Protein AF-A0A920MVF2-F1 (afdb_monomer)

Sequence (198 aa):
MAIMPHPERTSKGDVIFSSMKEYIELDNPIHEHALHYKETLIKPDYYNNNNNVEWVVEMIINDNEAASVQNALVQMGYDVVISRHTHWEINIKEPKSKILSEIDKSGELFNSNKEYITNIQKAHNTASYLIRQIDDVFGRSKLESLKDTFEIKEISDLKYGVIWNIKVNSGNFDSTLDSILETNILFNPLSYECYRIR

Mean predicted aligned error: 8.56 Å

pLDDT: mean 89.96, std 9.39, range [44.44, 98.0]

Secondary structure (DSSP, 8-state):
------GGGSHHHHHHHHHHHHHHHTT---------------PPEEP--TT-EEEEEEESS--HHHHHHHHHHHHTT--EEEEEEEEEEEEEPSPHHHHHHHHHHHTSS--TTTEEEE-----TTEEEEEEEESS-HHHHHHHHHHHHTS--TTEEEEEEEEEEEEEE-SS-HHHHHHHHHHTT-S--TTTEEEEEE-

Radius of gyration: 24.05 Å; Cα contacts (8 Å, |Δi|>4): 268; chains: 1; bounding box: 51×65×59 Å

Solvent-accessible surface area (backbone atoms only — not comparable to full-atom values): 11807 Å² total; per-residue (Å²): 135,86,80,75,91,54,50,77,81,33,85,79,38,33,55,58,56,52,51,52,50,49,41,58,76,58,68,60,73,82,78,91,75,86,83,91,76,83,86,75,86,79,77,60,46,75,61,74,69,87,86,49,47,73,46,37,34,36,66,76,72,84,61,64,65,36,52,50,54,36,51,54,42,42,73,73,70,47,54,59,48,57,47,62,29,45,34,37,43,43,36,65,56,83,68,58,70,64,54,53,54,52,51,61,72,64,41,78,89,53,49,77,92,52,29,44,82,54,74,90,79,90,51,86,62,48,50,38,36,41,38,28,50,74,82,37,63,65,21,47,54,51,45,50,43,40,32,72,72,69,62,49,68,55,55,78,49,48,45,45,35,40,32,42,36,42,31,53,75,62,82,59,64,68,64,53,51,54,55,51,59,74,65,44,77,90,48,56,79,90,55,35,46,53,22,37,57,133

Structure (mmCIF, N/CA/C/O backbone):
data_AF-A0A920MVF2-F1
#
_entry.id   AF-A0A920MVF2-F1
#
loop_
_atom_site.group_PDB
_atom_site.id
_atom_site.type_symbol
_atom_site.label_atom_id
_atom_site.label_alt_id
_atom_site.label_comp_id
_atom_site.label_asym_id
_atom_site.label_entity_id
_atom_site.label_seq_id
_atom_site.pdbx_PDB_ins_code
_atom_site.Cartn_x
_atom_site.Cartn_y
_atom_site.Cartn_z
_atom_site.occupancy
_atom_site.B_iso_or_equiv
_atom_site.auth_seq_id
_atom_site.auth_comp_id
_atom_site.auth_asym_id
_atom_site.auth_atom_id
_atom_site.pdbx_PDB_model_num
ATOM 1 N N . MET A 1 1 ? -32.413 42.156 -7.906 1.00 44.44 1 MET A N 1
ATOM 2 C CA . MET A 1 1 ? -31.632 41.941 -9.143 1.00 44.44 1 MET A CA 1
ATOM 3 C C . MET A 1 1 ? -30.349 41.237 -8.756 1.00 44.44 1 MET A C 1
ATOM 5 O O . MET A 1 1 ? -29.596 41.802 -7.976 1.00 44.44 1 MET A O 1
ATOM 9 N N . ALA A 1 2 ? -30.133 40.011 -9.224 1.00 44.69 2 ALA A N 1
ATOM 10 C CA . ALA A 1 2 ? -28.847 39.346 -9.064 1.00 44.69 2 ALA A CA 1
ATOM 11 C C . ALA A 1 2 ? -27.956 39.783 -10.233 1.00 44.69 2 ALA A C 1
ATOM 13 O O . ALA A 1 2 ? -28.254 39.470 -11.383 1.00 44.69 2 ALA A O 1
ATOM 14 N N . ILE A 1 3 ? -26.916 40.566 -9.948 1.00 53.69 3 ILE A N 1
ATOM 15 C CA . ILE A 1 3 ? -25.844 40.824 -10.910 1.00 53.69 3 ILE A CA 1
ATOM 16 C C . ILE A 1 3 ? -24.941 39.598 -10.841 1.00 53.69 3 ILE A C 1
ATOM 18 O O . ILE A 1 3 ? -24.317 39.351 -9.810 1.00 53.69 3 ILE A O 1
ATOM 22 N N . MET A 1 4 ? -24.923 38.797 -11.904 1.00 59.25 4 MET A N 1
ATOM 23 C CA . MET A 1 4 ? -23.930 37.737 -12.021 1.00 59.25 4 MET A CA 1
ATOM 24 C C . MET A 1 4 ? -22.547 38.374 -12.199 1.00 59.25 4 MET A C 1
ATOM 26 O O . MET A 1 4 ? -22.416 39.333 -12.967 1.00 59.25 4 MET A O 1
ATOM 30 N N . PRO A 1 5 ? -21.522 37.884 -11.484 1.00 68.50 5 PRO A N 1
ATOM 31 C CA . PRO A 1 5 ? -20.165 38.349 -11.688 1.00 68.50 5 PRO A CA 1
ATOM 32 C C . PRO A 1 5 ? -19.748 37.985 -13.111 1.00 68.50 5 PRO A C 1
ATOM 34 O O . PRO A 1 5 ? -19.755 36.820 -13.497 1.00 68.50 5 PRO A O 1
ATOM 37 N N . HIS A 1 6 ? -19.423 39.018 -13.876 1.00 70.88 6 HIS A N 1
ATOM 38 C CA . HIS A 1 6 ? -18.896 38.938 -15.228 1.00 70.88 6 HIS A CA 1
ATOM 39 C C . HIS A 1 6 ? -17.412 39.297 -15.150 1.00 70.88 6 HIS A C 1
ATOM 41 O O . HIS A 1 6 ? -17.088 40.490 -15.096 1.00 70.88 6 HIS A O 1
ATOM 47 N N . PRO A 1 7 ? -16.512 38.300 -15.032 1.00 70.19 7 PRO A N 1
ATOM 48 C CA . PRO A 1 7 ? -15.085 38.534 -14.833 1.00 70.19 7 PRO A CA 1
ATOM 49 C C . PRO A 1 7 ? -14.492 39.413 -15.935 1.00 70.19 7 PRO A C 1
ATOM 51 O O . PRO A 1 7 ? -13.666 40.274 -15.642 1.00 70.19 7 PRO A O 1
ATOM 54 N N . GLU A 1 8 ? -14.997 39.276 -17.163 1.00 68.31 8 GLU A N 1
ATOM 55 C CA . GLU A 1 8 ? -14.614 40.058 -18.339 1.00 68.31 8 GLU A CA 1
ATOM 56 C C . GLU A 1 8 ? -14.935 41.556 -18.213 1.00 68.31 8 GLU A C 1
ATOM 58 O O . GLU A 1 8 ? -14.387 42.378 -18.934 1.00 68.31 8 GLU A O 1
ATOM 63 N N . ARG A 1 9 ? -15.816 41.937 -17.279 1.00 74.69 9 ARG A N 1
ATOM 64 C CA . ARG A 1 9 ? -16.192 43.337 -17.010 1.00 74.69 9 ARG A CA 1
ATOM 65 C C . ARG A 1 9 ? -15.426 43.940 -15.837 1.00 74.69 9 ARG A C 1
ATOM 67 O O . ARG A 1 9 ? -15.719 45.058 -15.416 1.00 74.69 9 ARG A O 1
ATOM 74 N N . THR A 1 10 ? -14.474 43.197 -15.277 1.00 76.94 10 THR A N 1
ATOM 75 C CA . THR A 1 10 ? -13.614 43.656 -14.187 1.00 76.94 10 THR A CA 1
ATOM 76 C C . THR A 1 10 ? -12.176 43.714 -14.670 1.00 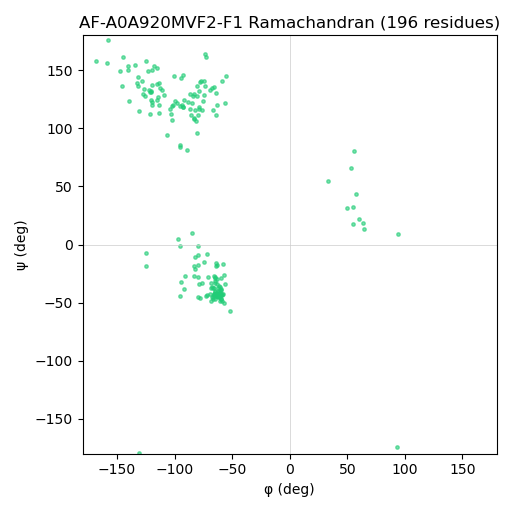76.94 10 THR A C 1
ATOM 78 O O . THR A 1 10 ? -11.699 42.784 -15.3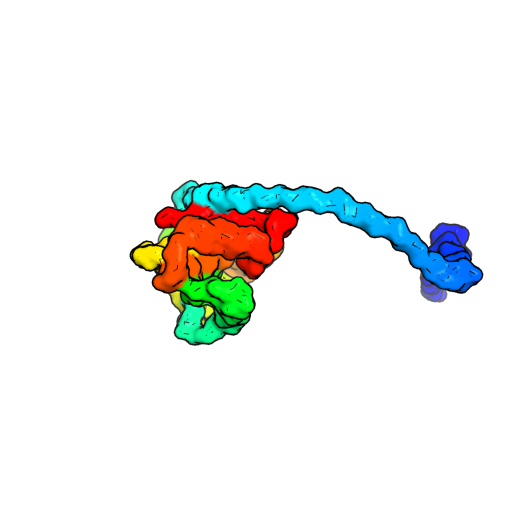11 1.00 76.94 10 THR A O 1
ATOM 81 N N . SER A 1 11 ? -11.443 44.762 -14.295 1.00 75.75 11 SER A N 1
ATOM 82 C CA . SER A 1 11 ? -10.032 44.914 -14.678 1.00 75.75 11 SER A CA 1
ATOM 83 C C . SER A 1 11 ? -9.147 43.741 -14.239 1.00 75.75 11 SER A C 1
ATOM 85 O O . SER A 1 11 ? -8.137 43.465 -14.872 1.00 75.75 11 SER A O 1
ATOM 87 N N . LYS A 1 12 ? -9.524 43.030 -13.166 1.00 77.50 12 LYS A N 1
ATOM 88 C CA . LYS A 1 12 ? -8.805 41.840 -12.690 1.00 77.50 12 LYS A CA 1
ATOM 89 C C . LYS A 1 12 ? -9.111 40.578 -13.503 1.00 77.50 12 LYS A C 1
ATOM 91 O O . LYS A 1 12 ? -8.226 39.744 -13.640 1.00 77.50 12 LYS A O 1
ATOM 96 N N . GLY A 1 13 ? -10.335 40.418 -14.011 1.00 74.38 13 GLY A N 1
ATOM 97 C CA . GLY A 1 13 ? -10.702 39.271 -14.848 1.00 74.38 13 GLY A CA 1
ATOM 98 C C . GLY A 1 13 ? -10.317 39.449 -16.319 1.00 74.38 13 GLY A C 1
ATOM 99 O O . GLY A 1 13 ? -10.012 38.464 -16.983 1.00 74.38 13 GLY A O 1
ATOM 100 N N . ASP A 1 14 ? -10.232 40.693 -16.797 1.00 79.62 14 ASP A N 1
ATOM 101 C CA . ASP A 1 14 ? -9.825 41.051 -18.165 1.00 79.62 14 ASP A CA 1
ATOM 102 C C . ASP A 1 14 ? -8.402 40.578 -18.532 1.00 79.62 14 ASP A C 1
ATOM 104 O O . ASP A 1 14 ? -8.123 40.233 -19.680 1.00 79.62 14 ASP A O 1
ATOM 108 N N . VAL A 1 15 ? -7.509 40.456 -17.541 1.00 84.44 15 VAL A N 1
ATOM 109 C CA . VAL A 1 15 ? -6.136 39.948 -17.734 1.00 84.44 15 VAL A CA 1
ATOM 110 C C . VAL A 1 15 ? -6.128 38.502 -18.248 1.00 84.44 15 VAL A C 1
ATOM 112 O O . VAL A 1 15 ? -5.298 38.159 -19.087 1.00 84.44 15 VAL A O 1
ATOM 115 N N . ILE A 1 16 ? -7.071 37.663 -17.801 1.00 84.00 16 ILE A N 1
ATOM 116 C CA . ILE A 1 16 ? -7.182 36.267 -18.255 1.00 84.00 16 ILE A CA 1
ATOM 117 C C . ILE A 1 16 ? -7.573 36.234 -19.737 1.00 84.00 16 ILE A C 1
ATOM 119 O O . ILE A 1 16 ? -6.938 35.542 -20.529 1.00 84.00 16 ILE A O 1
ATOM 123 N N . PHE A 1 17 ? -8.578 37.023 -20.130 1.00 85.81 17 PHE A N 1
ATOM 124 C CA . PHE A 1 17 ? -9.050 37.077 -21.517 1.00 85.81 17 PHE A CA 1
ATOM 125 C C . PHE A 1 17 ? -8.019 37.703 -22.456 1.00 85.81 17 PHE A C 1
ATOM 127 O O . PHE A 1 17 ? -7.849 37.227 -23.576 1.00 85.81 17 PHE A O 1
ATOM 134 N N . SER A 1 18 ? -7.294 38.719 -21.987 1.00 86.19 18 SER A N 1
ATOM 135 C CA . SER A 1 18 ? -6.198 39.339 -22.734 1.00 86.19 18 SER A CA 1
ATOM 136 C C . SER A 1 18 ? -5.051 38.354 -22.970 1.00 86.19 18 SER A C 1
ATOM 138 O O . SER A 1 18 ? -4.592 38.228 -24.100 1.00 86.19 18 SER A O 1
ATOM 140 N N . SER A 1 19 ? -4.658 37.589 -21.945 1.00 86.69 19 SER A N 1
ATOM 141 C CA . SER A 1 19 ? -3.637 36.540 -22.069 1.00 86.69 19 SER A CA 1
ATOM 142 C C . SER A 1 19 ? -4.066 35.416 -23.020 1.00 86.69 19 SER A C 1
ATOM 144 O O . SER A 1 19 ? -3.277 34.985 -23.857 1.00 86.69 19 SER A O 1
ATOM 146 N N . MET A 1 20 ? -5.326 34.968 -22.951 1.00 86.56 20 MET A N 1
ATOM 147 C CA . MET A 1 20 ? -5.859 33.961 -23.879 1.00 86.56 20 MET A CA 1
ATOM 148 C C . MET A 1 20 ? -5.897 34.472 -25.323 1.00 86.56 20 MET A C 1
ATOM 150 O O . MET A 1 20 ? -5.548 33.737 -26.243 1.00 86.56 20 MET A O 1
ATOM 154 N N . LYS A 1 21 ? -6.317 35.726 -25.527 1.00 89.31 21 LYS A N 1
ATOM 155 C CA . LYS A 1 21 ? -6.330 36.365 -26.844 1.00 89.31 21 LYS A CA 1
ATOM 156 C C . LYS A 1 21 ? -4.917 36.440 -27.423 1.00 89.31 21 LYS A C 1
ATOM 158 O O . LYS A 1 21 ? -4.724 36.028 -28.560 1.00 89.31 21 LYS A O 1
ATOM 163 N N . GLU A 1 22 ? -3.952 36.912 -26.638 1.00 91.25 22 GLU A N 1
ATOM 164 C CA . GLU A 1 22 ? -2.544 36.993 -27.034 1.00 91.25 22 GLU A CA 1
ATOM 165 C C . GLU A 1 22 ? -1.988 35.610 -27.408 1.00 91.25 22 GLU A C 1
ATOM 167 O O . GLU A 1 22 ? -1.358 35.466 -28.449 1.00 91.25 22 GLU A O 1
ATOM 172 N N . TYR A 1 23 ? -2.293 34.568 -26.628 1.00 88.88 23 TYR A N 1
ATOM 173 C CA . TYR A 1 23 ? -1.872 33.196 -26.927 1.00 88.88 23 TYR A CA 1
ATOM 174 C C . TYR A 1 23 ? -2.396 32.687 -28.283 1.00 88.88 23 TYR A C 1
ATOM 176 O O . TYR A 1 23 ? -1.660 32.039 -29.027 1.00 88.88 23 TYR A O 1
ATOM 184 N N . ILE A 1 24 ? -3.647 33.021 -28.628 1.00 89.69 24 ILE A N 1
ATOM 185 C CA . ILE A 1 24 ? -4.259 32.683 -29.924 1.00 89.69 24 ILE A CA 1
ATOM 186 C C . ILE A 1 24 ? -3.657 33.528 -31.058 1.00 89.69 24 ILE A C 1
ATOM 188 O O . ILE A 1 24 ? -3.371 32.995 -32.126 1.00 89.69 24 ILE A O 1
ATOM 192 N N . GLU A 1 25 ? -3.455 34.832 -30.845 1.00 93.50 25 GLU A N 1
ATOM 193 C CA . GLU A 1 25 ? -2.854 35.739 -31.838 1.00 93.50 25 GLU A CA 1
ATOM 194 C C . GLU A 1 25 ? -1.394 35.376 -32.154 1.00 93.50 25 GLU A C 1
ATOM 196 O O . GLU A 1 25 ? -0.938 35.588 -33.276 1.00 93.50 25 GLU A O 1
ATOM 201 N N . LEU A 1 26 ? -0.683 34.787 -31.189 1.00 91.06 26 LEU A N 1
ATOM 202 C CA . LEU A 1 26 ? 0.676 34.263 -31.340 1.00 91.06 26 LEU A CA 1
ATOM 203 C C . LEU A 1 26 ? 0.727 32.825 -31.894 1.00 91.06 26 LEU A C 1
ATOM 205 O O . LEU A 1 26 ? 1.798 32.221 -31.897 1.00 91.06 26 LEU A O 1
ATOM 209 N N . ASP A 1 27 ? -0.405 32.290 -32.365 1.00 88.12 27 ASP A N 1
ATOM 210 C CA . ASP A 1 27 ? -0.541 30.951 -32.956 1.00 88.12 27 ASP A CA 1
ATOM 211 C C . ASP A 1 27 ? -0.100 29.807 -32.023 1.00 88.12 27 ASP A C 1
ATOM 213 O O . ASP A 1 27 ? 0.563 28.857 -32.432 1.00 88.12 27 ASP A O 1
ATOM 217 N N . ASN A 1 28 ? -0.487 29.888 -30.744 1.00 82.94 28 ASN A N 1
ATOM 218 C CA . ASN A 1 28 ? -0.188 28.887 -29.712 1.00 82.94 28 ASN A CA 1
ATOM 219 C C . ASN A 1 28 ? 1.319 28.569 -29.616 1.00 82.94 28 ASN A C 1
ATOM 221 O O . ASN A 1 28 ? 1.736 27.442 -29.914 1.00 82.94 28 ASN A O 1
ATOM 225 N N . PRO A 1 29 ? 2.159 29.534 -29.195 1.00 81.94 29 PRO A N 1
ATOM 226 C CA . PRO A 1 29 ? 3.603 29.346 -29.156 1.00 81.94 29 PRO A CA 1
ATOM 227 C C . PRO A 1 29 ? 3.965 28.120 -28.307 1.00 81.94 29 PRO A C 1
ATOM 229 O O . PRO A 1 29 ? 3.619 28.023 -27.126 1.00 81.94 29 PRO A O 1
ATOM 232 N N . ILE A 1 30 ? 4.659 27.162 -28.924 1.00 80.88 30 ILE A N 1
ATOM 233 C CA . ILE A 1 30 ? 5.168 25.975 -28.237 1.00 80.88 30 ILE A CA 1
ATOM 234 C C . ILE A 1 30 ? 6.477 26.370 -27.563 1.00 80.88 30 ILE A C 1
ATOM 236 O O . ILE A 1 30 ? 7.460 26.703 -28.227 1.00 80.88 30 ILE A O 1
ATOM 240 N N . HIS A 1 31 ? 6.494 26.326 -26.236 1.00 80.88 31 HIS A N 1
ATOM 241 C CA . HIS A 1 31 ? 7.712 26.518 -25.465 1.00 80.88 31 HIS A CA 1
ATOM 242 C C . HIS A 1 31 ? 8.354 25.162 -25.185 1.00 80.88 31 HIS A C 1
ATOM 244 O O . HIS A 1 31 ? 7.764 24.301 -24.533 1.00 80.88 31 HIS A O 1
ATOM 250 N N . GLU A 1 32 ? 9.572 24.967 -25.685 1.00 82.88 32 GLU A N 1
ATOM 251 C CA . GLU A 1 32 ? 10.365 23.792 -25.350 1.00 82.88 32 GLU A CA 1
ATOM 252 C C . GLU A 1 32 ? 10.995 23.996 -23.968 1.00 82.88 32 GLU A C 1
ATOM 254 O O . GLU A 1 32 ? 11.792 24.910 -23.741 1.00 82.88 32 GLU A O 1
ATOM 259 N N . HIS A 1 33 ? 10.608 23.147 -23.023 1.00 84.38 33 HIS A N 1
ATOM 260 C CA . HIS A 1 33 ? 11.171 23.125 -21.682 1.00 84.38 33 HIS A CA 1
ATOM 261 C C . HIS A 1 33 ? 11.800 21.758 -21.436 1.00 84.38 33 HIS A C 1
ATOM 263 O O . HIS A 1 33 ? 11.120 20.734 -21.471 1.00 84.38 33 HIS A O 1
ATOM 269 N N . ALA A 1 34 ? 13.104 21.741 -21.165 1.00 84.62 34 ALA A N 1
ATOM 270 C CA . ALA A 1 34 ? 13.789 20.527 -20.754 1.00 84.62 34 ALA A CA 1
ATOM 271 C C . ALA A 1 34 ? 13.507 20.260 -19.269 1.00 84.62 34 ALA A C 1
ATOM 273 O O . ALA A 1 34 ? 13.865 21.058 -18.399 1.00 84.62 34 ALA A O 1
ATOM 274 N N . LEU A 1 35 ? 12.870 19.126 -18.971 1.00 83.12 35 LEU A N 1
ATOM 275 C CA . LEU A 1 35 ? 12.707 18.668 -17.597 1.00 83.12 35 LEU A CA 1
ATOM 276 C C . LEU A 1 35 ? 13.997 17.971 -17.149 1.00 83.12 35 LEU A C 1
ATOM 278 O O . LEU A 1 35 ? 14.289 16.849 -17.557 1.00 83.12 35 LEU A O 1
ATOM 282 N N . HIS A 1 36 ? 14.770 18.630 -16.290 1.00 82.88 36 HIS A N 1
ATOM 283 C CA . HIS A 1 36 ? 15.948 18.036 -15.663 1.00 82.88 36 HIS A CA 1
ATOM 284 C C . HIS A 1 36 ? 15.575 17.467 -14.294 1.00 82.88 36 HIS A C 1
ATOM 286 O O . HIS A 1 36 ? 15.725 18.132 -13.271 1.00 82.88 36 HIS A O 1
ATOM 292 N N . TYR A 1 37 ? 15.082 16.230 -14.275 1.00 79.12 37 TYR A N 1
ATOM 293 C CA . TYR A 1 37 ? 14.829 15.488 -13.043 1.00 79.12 37 TYR A CA 1
ATOM 294 C C . TYR A 1 37 ? 15.762 14.280 -12.965 1.00 79.12 37 TYR A C 1
ATOM 296 O O . TYR A 1 37 ? 15.843 13.487 -13.901 1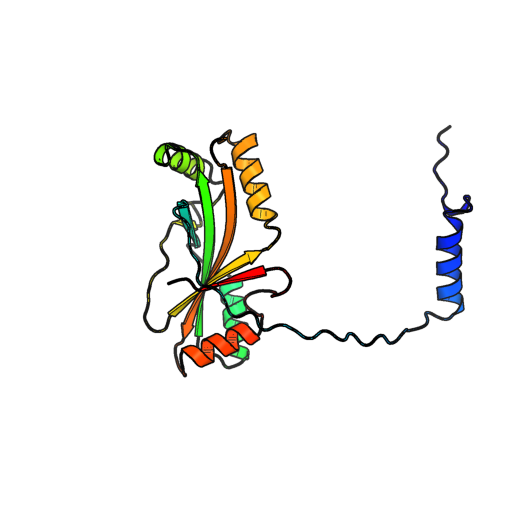.00 79.12 37 TYR A O 1
ATOM 304 N N . LYS A 1 38 ? 16.487 14.154 -11.850 1.00 73.12 38 LYS A N 1
ATOM 305 C CA . LYS A 1 38 ? 17.285 12.967 -11.546 1.00 73.12 38 LYS A CA 1
ATOM 306 C C . LYS A 1 38 ? 16.526 12.146 -10.519 1.00 73.12 38 LYS A C 1
ATOM 308 O O . LYS A 1 38 ? 16.377 12.574 -9.376 1.00 73.12 38 LYS A O 1
ATOM 313 N N . GLU A 1 39 ? 16.067 10.980 -10.939 1.00 69.62 39 GLU A N 1
ATOM 314 C CA . GLU A 1 39 ? 15.383 10.048 -10.058 1.00 69.62 39 GLU A CA 1
ATOM 315 C C . GLU A 1 39 ? 16.340 9.528 -8.980 1.00 69.62 39 GLU A C 1
ATOM 317 O O . GLU A 1 39 ? 17.505 9.211 -9.246 1.00 69.62 39 GLU A O 1
ATOM 322 N N . THR A 1 40 ? 15.858 9.493 -7.739 1.00 67.75 40 THR A N 1
ATOM 323 C CA . THR A 1 40 ? 16.598 8.892 -6.629 1.00 67.75 40 THR A CA 1
ATOM 324 C C . THR A 1 40 ? 16.151 7.446 -6.506 1.00 67.75 40 THR A C 1
ATOM 326 O O . THR A 1 40 ? 14.978 7.193 -6.255 1.00 67.75 40 THR A O 1
ATOM 329 N N . LEU A 1 41 ? 17.080 6.502 -6.654 1.00 67.50 41 LEU A N 1
ATOM 330 C CA . LEU A 1 41 ? 16.805 5.095 -6.374 1.00 67.50 41 LEU A CA 1
ATOM 331 C C . LEU A 1 41 ? 16.488 4.934 -4.883 1.00 67.50 41 LEU A C 1
ATOM 333 O O . LEU A 1 41 ? 17.367 5.116 -4.034 1.00 67.50 41 LEU A O 1
ATOM 337 N N . ILE A 1 42 ? 15.237 4.609 -4.564 1.00 67.31 42 ILE A N 1
ATOM 338 C CA . ILE A 1 42 ? 14.806 4.346 -3.190 1.00 67.31 42 ILE A CA 1
ATOM 339 C C . ILE A 1 42 ? 15.160 2.899 -2.864 1.00 67.31 42 ILE A C 1
ATOM 341 O O . ILE A 1 42 ? 14.536 1.965 -3.362 1.00 67.31 42 ILE A O 1
ATOM 345 N N . LYS A 1 43 ? 16.168 2.703 -2.010 1.00 82.88 43 LYS A N 1
ATOM 346 C CA . LYS A 1 43 ? 16.384 1.397 -1.382 1.00 82.88 43 LYS A CA 1
ATOM 347 C C . LYS A 1 43 ? 15.334 1.213 -0.285 1.00 82.88 43 LYS A C 1
ATOM 349 O O . LYS A 1 43 ? 15.285 2.065 0.599 1.00 82.88 43 LYS A O 1
ATOM 354 N N . PRO A 1 44 ? 14.524 0.141 -0.314 1.00 88.75 44 PRO A N 1
ATOM 355 C CA . PRO A 1 44 ? 13.495 -0.064 0.696 1.00 88.75 44 PRO A CA 1
ATOM 356 C C . PRO A 1 44 ? 14.110 -0.254 2.083 1.00 88.75 44 PRO A C 1
ATOM 358 O O . PRO A 1 44 ? 14.990 -1.102 2.265 1.00 88.75 44 PRO A O 1
ATOM 361 N N . ASP A 1 45 ? 13.607 0.489 3.064 1.00 90.69 45 ASP A N 1
ATOM 362 C CA . ASP A 1 45 ? 13.926 0.254 4.471 1.00 90.69 45 ASP A CA 1
ATOM 363 C C . ASP A 1 45 ? 13.219 -1.005 4.985 1.00 90.69 45 ASP A C 1
ATOM 365 O O . ASP A 1 45 ? 12.280 -1.511 4.375 1.00 90.69 45 ASP A O 1
ATOM 369 N N . TYR A 1 46 ? 13.648 -1.545 6.126 1.00 92.62 46 TYR A N 1
ATOM 370 C CA . TYR A 1 46 ? 12.925 -2.658 6.742 1.00 92.62 46 TYR A CA 1
ATOM 371 C C . TYR A 1 46 ? 11.689 -2.158 7.482 1.00 92.62 46 TYR A C 1
ATOM 373 O O . TYR A 1 46 ? 11.771 -1.248 8.307 1.00 92.62 46 TYR A O 1
ATOM 381 N N . TYR A 1 47 ? 10.558 -2.809 7.234 1.00 92.75 47 TYR A N 1
ATOM 382 C CA . TYR A 1 47 ? 9.322 -2.505 7.933 1.00 92.75 47 TYR A CA 1
ATOM 383 C C . TYR A 1 47 ? 9.404 -2.920 9.411 1.00 92.75 47 TYR A C 1
ATOM 385 O O . TYR A 1 47 ? 9.818 -4.037 9.736 1.00 92.75 47 TYR A O 1
ATOM 393 N N . ASN A 1 48 ? 8.983 -2.024 10.306 1.00 87.38 48 ASN A N 1
ATOM 394 C CA . ASN A 1 48 ? 8.865 -2.275 11.738 1.00 87.38 48 ASN A CA 1
ATOM 395 C C . ASN A 1 48 ? 7.484 -1.824 12.230 1.00 87.38 48 ASN A C 1
ATOM 397 O O . ASN A 1 48 ? 7.183 -0.634 12.248 1.00 87.38 48 ASN A O 1
ATOM 401 N N . ASN A 1 49 ? 6.686 -2.789 12.678 1.00 80.56 49 ASN A N 1
ATOM 402 C CA . ASN A 1 49 ? 5.309 -2.603 13.132 1.00 80.56 49 ASN A CA 1
ATOM 403 C C . ASN A 1 49 ? 5.191 -1.872 14.497 1.00 8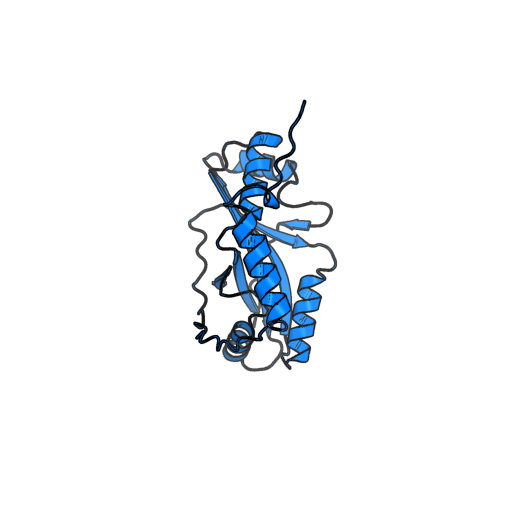0.56 49 ASN A C 1
ATOM 405 O O . ASN A 1 49 ? 4.100 -1.521 14.925 1.00 80.56 49 ASN A O 1
ATOM 409 N N . ASN A 1 50 ? 6.282 -1.621 15.236 1.00 80.75 50 ASN A N 1
ATOM 410 C CA . ASN A 1 50 ? 6.246 -0.856 16.501 1.00 80.75 50 ASN A CA 1
ATOM 411 C C . ASN A 1 50 ? 5.160 -1.317 17.517 1.00 80.75 50 ASN A C 1
ATOM 413 O O . ASN A 1 50 ? 4.657 -0.514 18.300 1.00 80.75 50 ASN A O 1
ATOM 417 N N . ASN A 1 51 ? 4.817 -2.614 17.532 1.00 79.44 51 ASN A N 1
ATOM 418 C CA . ASN A 1 51 ? 3.750 -3.233 18.343 1.00 79.44 51 ASN A CA 1
ATOM 419 C C . ASN A 1 51 ? 2.304 -2.774 18.042 1.00 79.44 51 ASN A C 1
ATOM 421 O O . ASN A 1 51 ? 1.403 -2.996 18.870 1.00 79.44 51 ASN A O 1
ATOM 425 N N . ASN A 1 52 ? 2.062 -2.177 16.874 1.00 86.88 52 ASN A N 1
ATOM 426 C CA . ASN A 1 52 ? 0.715 -1.903 16.384 1.00 86.88 52 ASN A CA 1
ATOM 427 C C . ASN A 1 52 ? 0.022 -3.202 15.941 1.00 86.88 52 ASN A C 1
ATOM 429 O O . ASN A 1 52 ? 0.649 -4.254 15.772 1.00 86.88 52 ASN A O 1
ATOM 433 N N . VAL A 1 53 ? -1.308 -3.165 15.847 1.00 93.12 53 VAL A N 1
ATOM 434 C CA . VAL A 1 53 ? -2.062 -4.318 15.345 1.00 93.12 53 VAL A CA 1
ATOM 435 C C . VAL A 1 53 ? -2.001 -4.309 13.828 1.00 93.12 53 VAL A C 1
ATOM 437 O O . VAL A 1 53 ? -2.190 -3.263 13.217 1.00 93.12 53 VAL A O 1
ATOM 440 N N . GLU A 1 54 ? -1.780 -5.472 13.224 1.00 94.12 54 GLU A N 1
ATOM 441 C CA . GLU A 1 54 ? -1.728 -5.607 11.772 1.00 94.12 54 GLU A CA 1
ATOM 442 C C . GLU A 1 54 ? -2.763 -6.585 11.270 1.00 94.12 54 GLU A C 1
ATOM 444 O O . GLU A 1 54 ? -2.830 -7.716 11.756 1.00 94.12 54 GLU A O 1
ATOM 449 N N . TRP A 1 55 ? -3.506 -6.166 10.251 1.00 96.56 55 TRP A N 1
ATOM 450 C CA . TRP A 1 55 ? -4.314 -7.062 9.439 1.00 96.56 55 TRP A CA 1
ATOM 451 C C . TRP A 1 55 ? -3.759 -7.097 8.024 1.00 96.56 55 TRP A C 1
ATOM 453 O O . TRP A 1 55 ? -3.691 -6.082 7.333 1.00 96.56 55 TRP A O 1
ATOM 463 N N . VAL A 1 56 ? -3.373 -8.294 7.598 1.00 96.31 56 VAL A N 1
ATOM 464 C CA . VAL A 1 56 ? -3.025 -8.587 6.211 1.00 96.31 56 VAL A CA 1
ATOM 465 C C . VAL A 1 56 ? -4.235 -9.279 5.618 1.00 96.31 56 VAL A C 1
ATOM 467 O O . VAL A 1 56 ? -4.668 -10.307 6.128 1.00 96.31 56 VAL A O 1
ATOM 470 N N . VAL A 1 57 ? -4.812 -8.687 4.586 1.00 96.06 57 VAL A N 1
ATOM 471 C CA . VAL A 1 57 ? -6.086 -9.106 4.014 1.00 96.06 57 VAL A CA 1
ATOM 472 C C . VAL A 1 57 ? -5.845 -9.606 2.598 1.00 96.06 57 VAL A C 1
ATOM 474 O O . VAL A 1 57 ? -5.280 -8.900 1.762 1.00 96.06 57 VAL A O 1
ATOM 477 N N . GLU A 1 58 ? -6.269 -10.835 2.338 1.00 94.19 58 GLU A N 1
ATOM 478 C CA . GLU A 1 58 ? -6.132 -11.508 1.050 1.00 94.19 58 GLU A CA 1
ATOM 479 C C . GLU A 1 58 ? -7.514 -11.724 0.424 1.00 94.19 58 GLU A C 1
ATOM 481 O O . GLU A 1 58 ? -8.484 -12.049 1.113 1.00 94.19 58 GLU A O 1
ATOM 486 N N . MET A 1 59 ? -7.617 -11.518 -0.891 1.00 91.25 59 MET A N 1
ATOM 487 C CA . MET A 1 59 ? -8.846 -11.785 -1.640 1.00 91.25 59 MET A CA 1
ATOM 488 C C . MET A 1 59 ? -9.003 -13.284 -1.907 1.00 91.25 59 MET A C 1
ATOM 490 O O . MET A 1 59 ? -8.052 -13.957 -2.293 1.00 91.25 59 MET A O 1
ATOM 494 N N . ILE A 1 60 ? -10.229 -13.800 -1.785 1.00 84.75 60 ILE A N 1
ATOM 495 C CA . ILE A 1 60 ? -10.533 -15.226 -2.000 1.00 84.75 60 ILE A CA 1
ATOM 496 C C . ILE A 1 60 ? -10.339 -15.623 -3.475 1.00 84.75 60 ILE A C 1
ATOM 498 O O . ILE A 1 60 ? -9.898 -16.737 -3.752 1.00 84.75 60 ILE A O 1
ATOM 502 N N . ILE A 1 61 ? -10.684 -14.751 -4.437 1.00 78.00 61 ILE A N 1
ATOM 503 C CA . ILE A 1 61 ? -10.607 -15.049 -5.880 1.00 78.00 61 ILE A CA 1
ATOM 504 C C . ILE A 1 61 ? -10.218 -13.796 -6.692 1.00 78.00 61 ILE A C 1
ATOM 506 O O . ILE A 1 61 ? -10.810 -12.738 -6.505 1.00 78.00 61 ILE A O 1
ATOM 510 N N . ASN A 1 62 ? -9.308 -13.975 -7.663 1.00 71.00 62 ASN A N 1
ATOM 511 C CA . ASN A 1 62 ? -8.984 -13.086 -8.797 1.00 71.00 62 ASN A CA 1
ATOM 512 C C . ASN A 1 62 ? -8.589 -11.633 -8.474 1.00 71.00 62 ASN A C 1
ATOM 514 O O . ASN A 1 62 ? -9.354 -10.696 -8.705 1.00 71.00 62 ASN A O 1
ATOM 518 N N . ASP A 1 63 ? -7.327 -11.435 -8.090 1.00 88.69 63 ASP A N 1
ATOM 519 C CA . ASP A 1 63 ? -6.719 -10.104 -8.069 1.00 88.69 63 ASP A CA 1
ATOM 520 C C . ASP A 1 63 ? -6.248 -9.670 -9.468 1.00 88.69 63 ASP A C 1
ATOM 522 O O . ASP A 1 63 ? -5.149 -10.006 -9.919 1.00 88.69 63 ASP A O 1
ATOM 526 N N . ASN A 1 64 ? -7.090 -8.907 -10.167 1.00 92.12 64 ASN A N 1
ATOM 527 C CA . ASN A 1 64 ? -6.778 -8.409 -11.509 1.00 92.12 64 ASN A CA 1
ATOM 528 C C . ASN A 1 64 ? -5.567 -7.466 -11.531 1.00 92.12 64 ASN A C 1
ATOM 530 O O . ASN A 1 64 ? -4.866 -7.406 -12.543 1.00 92.12 64 ASN A O 1
ATOM 534 N N . GLU A 1 65 ? -5.306 -6.732 -10.448 1.00 93.88 65 GLU A N 1
ATOM 535 C CA . GLU A 1 65 ? -4.143 -5.846 -10.379 1.00 93.88 65 GLU A CA 1
ATOM 536 C C . GLU A 1 65 ? -2.866 -6.667 -10.232 1.00 93.88 65 GLU A C 1
ATOM 538 O O . GLU A 1 65 ? -1.920 -6.449 -10.987 1.00 93.88 65 GLU A O 1
ATOM 543 N N . ALA A 1 66 ? -2.864 -7.682 -9.360 1.00 95.06 66 ALA A N 1
ATOM 544 C CA . ALA A 1 66 ? -1.729 -8.598 -9.256 1.00 95.06 66 ALA A CA 1
ATOM 545 C C . ALA A 1 66 ? -1.461 -9.337 -10.575 1.00 95.06 66 ALA A C 1
ATOM 547 O O . ALA A 1 66 ? -0.312 -9.429 -11.007 1.00 95.06 66 ALA A O 1
ATOM 548 N N . ALA A 1 67 ? -2.516 -9.788 -11.263 1.00 95.50 67 ALA A N 1
ATOM 549 C CA . ALA A 1 67 ? -2.392 -10.410 -12.579 1.00 95.50 67 ALA A CA 1
ATOM 550 C C . ALA A 1 67 ? -1.810 -9.444 -13.625 1.00 95.50 67 ALA A C 1
ATOM 552 O O . ALA A 1 67 ? -0.967 -9.837 -14.432 1.00 95.50 67 ALA A O 1
ATOM 553 N N . SER A 1 68 ? -2.223 -8.175 -13.603 1.00 96.69 68 SER A N 1
ATOM 554 C CA . SER A 1 68 ? -1.727 -7.152 -14.533 1.00 96.69 68 SER A CA 1
ATOM 555 C C . SER A 1 68 ? -0.248 -6.840 -14.299 1.00 96.69 68 SER A C 1
ATOM 557 O O . SER A 1 68 ? 0.528 -6.832 -15.255 1.00 96.69 68 SER A O 1
ATOM 559 N N . VAL A 1 69 ? 0.160 -6.663 -13.038 1.00 97.25 69 VAL A N 1
ATOM 560 C CA . VAL A 1 69 ? 1.566 -6.433 -12.662 1.00 97.25 69 VAL A CA 1
ATOM 561 C C . VAL A 1 69 ? 2.433 -7.638 -13.025 1.00 97.25 69 VAL A C 1
ATOM 563 O O . VAL A 1 69 ? 3.489 -7.471 -13.633 1.00 97.25 69 VAL A O 1
ATOM 566 N N . GLN A 1 70 ? 1.971 -8.859 -12.734 1.00 97.19 70 GLN A N 1
ATOM 567 C CA . GLN A 1 70 ? 2.681 -10.079 -13.120 1.00 97.19 70 GLN A CA 1
ATOM 568 C C . GLN A 1 70 ? 2.879 -10.155 -14.637 1.00 97.19 70 GLN A C 1
ATOM 570 O O . GLN A 1 70 ? 3.992 -10.389 -15.099 1.00 97.19 70 GLN A O 1
ATOM 575 N N . ASN A 1 71 ? 1.821 -9.927 -15.420 1.00 97.19 71 ASN A N 1
ATOM 576 C CA . ASN A 1 71 ? 1.901 -9.980 -16.878 1.00 97.19 71 ASN A CA 1
ATOM 577 C C . ASN A 1 71 ? 2.891 -8.956 -17.438 1.00 97.19 71 ASN A C 1
ATOM 579 O O . ASN A 1 71 ? 3.656 -9.281 -18.344 1.00 97.19 71 ASN A O 1
ATOM 583 N N . ALA A 1 72 ? 2.903 -7.740 -16.895 1.00 97.81 72 ALA A N 1
ATOM 584 C CA . ALA A 1 72 ? 3.840 -6.712 -17.317 1.00 97.81 72 ALA A CA 1
ATOM 585 C C . ALA A 1 72 ? 5.297 -7.093 -16.997 1.00 97.81 72 ALA A C 1
ATOM 587 O O . ALA A 1 72 ? 6.158 -6.978 -17.865 1.00 97.81 72 ALA A O 1
ATOM 588 N N . LEU A 1 73 ? 5.575 -7.646 -15.812 1.00 97.19 73 LEU A N 1
ATOM 589 C CA . LEU A 1 73 ? 6.918 -8.137 -15.478 1.00 97.19 73 LEU A CA 1
ATOM 590 C C . LEU A 1 73 ? 7.354 -9.318 -16.352 1.00 97.19 73 LEU A C 1
ATOM 592 O O . LEU A 1 73 ? 8.494 -9.354 -16.814 1.00 97.19 73 LEU A O 1
ATOM 596 N N . VAL A 1 74 ? 6.450 -10.253 -16.647 1.00 96.75 74 VAL A N 1
ATOM 597 C CA . VAL A 1 74 ? 6.734 -11.366 -17.567 1.00 96.75 74 VAL A CA 1
ATOM 598 C C . VAL A 1 74 ? 7.063 -10.847 -18.968 1.00 96.75 74 VAL A C 1
ATOM 600 O O . VAL A 1 74 ? 8.007 -11.326 -19.592 1.00 96.75 74 VAL A O 1
ATOM 603 N N . GLN A 1 75 ? 6.348 -9.828 -19.456 1.00 97.31 75 GLN A N 1
ATOM 604 C CA . GLN A 1 75 ? 6.654 -9.181 -20.739 1.00 97.31 75 GLN A CA 1
ATOM 605 C C . GLN A 1 75 ? 8.015 -8.471 -20.739 1.00 97.31 75 GLN A C 1
ATOM 607 O O . GLN A 1 75 ? 8.651 -8.383 -21.787 1.00 97.31 75 GLN A O 1
ATOM 612 N N . MET A 1 76 ? 8.489 -8.016 -19.577 1.00 96.25 76 MET A N 1
ATOM 613 C CA . MET A 1 76 ? 9.843 -7.478 -19.390 1.00 96.25 76 MET A CA 1
ATOM 614 C C . MET A 1 76 ? 10.917 -8.573 -19.246 1.00 96.25 76 MET A C 1
ATOM 616 O O . MET A 1 76 ? 12.099 -8.254 -19.143 1.00 96.25 76 MET A O 1
ATOM 620 N N . GLY A 1 77 ? 10.534 -9.855 -19.272 1.00 96.12 77 GLY A N 1
ATOM 621 C CA . GLY A 1 77 ? 11.445 -11.001 -19.221 1.00 96.12 77 GLY A CA 1
ATOM 622 C C . GLY A 1 77 ? 11.695 -11.569 -17.821 1.00 96.12 77 GLY A C 1
ATOM 623 O O . GLY A 1 77 ? 12.563 -12.429 -17.672 1.00 96.12 77 GLY A O 1
ATOM 624 N N . TYR A 1 78 ? 10.957 -11.125 -16.801 1.00 96.75 78 TYR A N 1
ATOM 625 C CA . TYR A 1 78 ? 11.075 -11.666 -15.447 1.00 96.75 78 TYR A CA 1
ATOM 626 C C . TYR A 1 78 ? 10.253 -12.949 -15.278 1.00 96.75 78 TYR A C 1
ATOM 628 O O . TYR A 1 78 ? 9.056 -12.978 -15.556 1.00 96.75 78 TYR A O 1
ATOM 636 N N . ASP A 1 79 ? 10.878 -14.001 -14.750 1.00 96.44 79 ASP A N 1
ATOM 637 C CA . ASP A 1 79 ? 10.199 -15.243 -14.370 1.00 96.44 79 ASP A CA 1
ATOM 638 C C . ASP A 1 79 ? 9.846 -15.225 -12.875 1.00 96.44 79 ASP A C 1
ATOM 640 O O . ASP A 1 79 ? 10.589 -15.710 -12.011 1.00 96.44 79 ASP A O 1
ATOM 644 N N . VAL A 1 80 ? 8.709 -14.594 -12.572 1.00 96.31 80 VAL A N 1
ATOM 645 C CA . VAL A 1 80 ? 8.219 -14.371 -11.208 1.00 96.31 80 VAL A CA 1
ATOM 646 C C . VAL A 1 80 ? 6.737 -14.704 -11.070 1.00 96.31 80 VAL A C 1
ATOM 648 O O . VAL A 1 80 ? 5.966 -14.612 -12.024 1.00 96.31 80 VAL A O 1
ATOM 651 N N . VAL A 1 81 ? 6.333 -15.052 -9.850 1.00 95.88 81 VAL A N 1
ATOM 652 C CA . VAL A 1 81 ? 4.929 -15.115 -9.432 1.00 95.88 81 VAL A CA 1
ATOM 653 C C . VAL A 1 81 ? 4.674 -14.000 -8.434 1.00 95.88 81 VAL A C 1
ATOM 655 O O . VAL A 1 81 ? 5.454 -13.830 -7.495 1.00 95.88 81 VAL A O 1
ATOM 658 N N . ILE A 1 82 ? 3.581 -13.264 -8.623 1.00 94.69 82 ILE A N 1
ATOM 659 C CA . ILE A 1 82 ? 3.205 -12.160 -7.740 1.00 94.69 82 ILE A CA 1
ATOM 660 C C . ILE A 1 82 ? 1.849 -12.410 -7.100 1.00 94.69 82 ILE A C 1
ATOM 662 O O . ILE A 1 82 ? 0.896 -12.811 -7.765 1.00 94.69 82 ILE A O 1
ATOM 666 N N . SER A 1 83 ? 1.760 -12.113 -5.806 1.00 94.31 83 SER A N 1
ATOM 667 C CA . SER A 1 83 ? 0.488 -11.914 -5.119 1.00 94.31 83 SER A CA 1
ATOM 668 C C . SER A 1 83 ? 0.453 -10.556 -4.429 1.00 94.31 83 SER A C 1
ATOM 670 O O . SER A 1 83 ? 1.491 -9.954 -4.133 1.00 94.31 83 SER A O 1
ATOM 672 N N . ARG A 1 84 ? -0.762 -10.074 -4.180 1.00 95.12 84 ARG A N 1
ATOM 673 C CA . ARG A 1 84 ? -1.024 -8.787 -3.549 1.00 95.12 84 ARG A CA 1
ATOM 674 C C . ARG A 1 84 ? -1.947 -8.978 -2.359 1.00 95.12 84 ARG A C 1
ATOM 676 O O . ARG A 1 84 ? -2.961 -9.657 -2.484 1.00 95.12 84 ARG A O 1
ATOM 683 N N . HIS A 1 85 ? -1.615 -8.355 -1.235 1.00 95.75 85 HIS A N 1
ATOM 684 C CA . HIS A 1 85 ? -2.487 -8.278 -0.065 1.00 95.75 85 HIS A CA 1
ATOM 685 C C . HIS A 1 85 ? -2.733 -6.821 0.315 1.00 95.75 85 HIS A C 1
ATOM 687 O O . HIS A 1 85 ? -1.853 -5.972 0.162 1.00 95.75 85 HIS A O 1
ATOM 693 N N . THR A 1 86 ? -3.903 -6.548 0.876 1.00 96.81 86 THR A N 1
ATOM 694 C CA . THR A 1 86 ? -4.166 -5.297 1.586 1.00 96.81 86 THR A CA 1
ATOM 695 C C . THR A 1 86 ? -3.509 -5.362 2.964 1.00 96.81 86 THR A C 1
ATOM 697 O O . THR A 1 86 ? -3.523 -6.402 3.621 1.00 96.81 86 THR A O 1
ATOM 700 N N . HIS A 1 87 ? -2.926 -4.256 3.414 1.00 97.31 87 HIS A N 1
ATOM 701 C CA . HIS A 1 87 ? -2.335 -4.118 4.741 1.00 97.31 87 HIS A CA 1
ATOM 702 C C . HIS A 1 87 ? -3.015 -2.995 5.508 1.00 97.31 87 HIS A C 1
ATOM 704 O O . HIS A 1 87 ? -3.157 -1.883 5.001 1.00 97.31 87 HIS A O 1
ATOM 710 N N . TRP A 1 88 ? -3.389 -3.297 6.745 1.00 97.50 88 TRP A N 1
ATOM 711 C CA . TRP A 1 88 ? -3.864 -2.331 7.720 1.00 97.50 88 TRP A CA 1
ATOM 712 C C . TRP A 1 88 ? -2.952 -2.354 8.937 1.00 97.50 88 TRP A C 1
ATOM 714 O O . TRP A 1 88 ? -2.791 -3.400 9.566 1.00 97.50 88 TRP A O 1
ATOM 724 N N . GLU A 1 89 ? -2.406 -1.199 9.305 1.00 96.19 89 GLU A N 1
ATOM 725 C CA . GLU A 1 89 ? -1.784 -0.978 10.611 1.00 96.19 89 GLU A CA 1
ATOM 726 C C . GLU A 1 89 ? -2.741 -0.151 11.462 1.00 96.19 89 GLU A C 1
ATOM 728 O O . GLU A 1 89 ? -3.080 0.983 11.123 1.00 96.19 89 GLU A O 1
ATOM 733 N N . ILE A 1 90 ? -3.203 -0.745 12.557 1.00 95.38 90 ILE A N 1
ATOM 734 C CA . ILE A 1 90 ? -4.248 -0.200 13.412 1.00 95.38 90 ILE A CA 1
ATOM 735 C C . ILE A 1 90 ? -3.632 0.129 14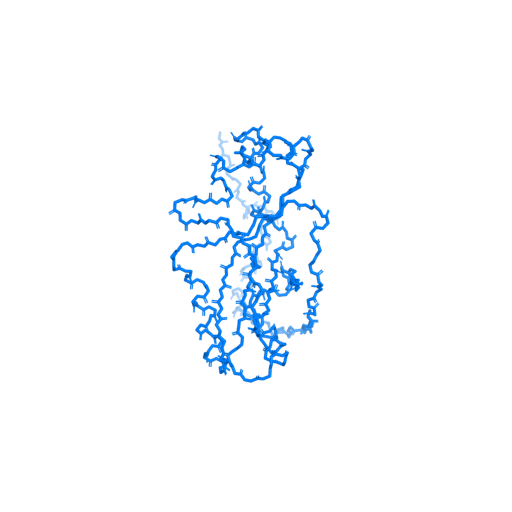.767 1.00 95.38 90 ILE A C 1
ATOM 737 O O . ILE A 1 90 ? -3.223 -0.756 15.530 1.00 95.38 90 ILE A O 1
ATOM 741 N N . ASN A 1 91 ? -3.579 1.420 15.083 1.00 94.19 91 ASN A N 1
ATOM 742 C CA . ASN A 1 91 ? -3.132 1.899 16.379 1.00 94.19 91 ASN A CA 1
ATOM 743 C C . ASN A 1 91 ? -4.352 2.127 17.275 1.00 94.19 91 ASN A C 1
ATOM 745 O O . ASN A 1 91 ? -5.250 2.908 16.958 1.00 94.19 91 ASN A O 1
ATOM 749 N N . ILE A 1 92 ? -4.408 1.399 18.388 1.00 91.81 92 ILE A N 1
ATOM 750 C CA . ILE A 1 92 ? -5.583 1.325 19.254 1.00 91.81 92 ILE A CA 1
ATOM 751 C C . ILE A 1 92 ? -5.151 1.506 20.707 1.00 91.81 92 ILE A C 1
ATOM 753 O O . ILE A 1 92 ? -4.149 0.937 21.148 1.00 91.81 92 ILE A O 1
ATOM 757 N N . LYS A 1 93 ? -5.940 2.265 21.471 1.00 83.75 93 LYS A N 1
ATOM 758 C CA . LYS A 1 93 ? -5.801 2.353 22.931 1.00 83.75 93 LYS A CA 1
ATOM 759 C C . LYS A 1 93 ? -6.340 1.078 23.595 1.00 83.75 93 LYS A C 1
ATOM 761 O O . LYS A 1 93 ? -7.358 0.545 23.178 1.00 83.75 93 LYS A O 1
ATOM 766 N N . GLU A 1 94 ? -5.678 0.579 24.637 1.00 79.06 94 GLU A N 1
ATOM 767 C CA . GLU A 1 94 ? -6.144 -0.613 25.368 1.00 79.06 94 GLU A CA 1
ATOM 768 C C . GLU A 1 94 ? -7.593 -0.452 25.888 1.00 79.06 94 GLU A C 1
ATOM 770 O O . GLU A 1 94 ? -7.948 0.654 26.309 1.00 79.06 94 GLU A O 1
ATOM 775 N N . PRO A 1 95 ? -8.424 -1.521 25.932 1.00 79.69 95 PRO A N 1
ATOM 776 C CA . PRO A 1 95 ? -8.112 -2.934 25.670 1.00 79.69 95 PRO A CA 1
ATOM 777 C C . PRO A 1 95 ? -8.332 -3.385 24.209 1.00 79.69 95 PRO A C 1
ATOM 779 O O . PRO A 1 95 ? -9.445 -3.333 23.684 1.00 79.69 95 PRO A O 1
ATOM 782 N N . LYS A 1 96 ? -7.285 -3.939 23.576 1.00 87.56 96 LYS A N 1
ATOM 783 C CA . LYS A 1 96 ? -7.255 -4.254 22.127 1.00 87.56 96 LYS A CA 1
ATOM 784 C C . LYS A 1 96 ? -8.330 -5.234 21.626 1.00 87.56 96 LYS A C 1
ATOM 786 O O . LYS A 1 96 ? -8.910 -5.014 20.568 1.00 87.56 96 LYS A O 1
ATOM 791 N N . SER A 1 97 ? -8.603 -6.327 22.341 1.00 90.00 97 SER A N 1
ATOM 792 C CA . SER A 1 97 ? -9.413 -7.442 21.805 1.00 90.00 97 SER A CA 1
ATOM 793 C C . SER A 1 97 ? -10.865 -7.070 21.499 1.00 90.00 97 SER A C 1
ATOM 795 O O . SER A 1 97 ? -11.406 -7.480 20.472 1.00 90.00 97 SER A O 1
ATOM 797 N N . LYS A 1 98 ? -11.496 -6.279 22.374 1.00 92.69 98 LYS A N 1
ATOM 798 C CA . LYS A 1 98 ? -12.880 -5.828 22.191 1.00 92.69 98 LYS A CA 1
ATOM 799 C C . LYS A 1 98 ? -12.994 -4.930 20.959 1.00 92.69 98 LYS A C 1
ATOM 801 O O . LYS A 1 98 ? -13.860 -5.161 20.123 1.00 92.69 98 LYS A O 1
ATOM 806 N N . ILE A 1 99 ? -12.080 -3.972 20.837 1.00 93.31 99 ILE A N 1
ATOM 807 C CA . ILE A 1 99 ? -12.079 -2.979 19.760 1.00 93.31 99 ILE A CA 1
ATOM 808 C C . ILE A 1 99 ? -11.835 -3.661 18.411 1.00 93.31 99 ILE A C 1
ATOM 810 O O . ILE A 1 99 ? -12.554 -3.406 17.453 1.00 93.31 99 ILE A O 1
ATOM 814 N N . LEU A 1 100 ? -10.898 -4.612 18.340 1.00 95.25 100 LEU A N 1
ATOM 815 C CA . LEU A 1 100 ? -10.672 -5.390 17.118 1.00 95.25 100 LEU A CA 1
ATOM 816 C C . LEU A 1 100 ? -11.909 -6.189 16.689 1.00 95.25 100 LEU A C 1
ATOM 818 O O . LEU A 1 100 ? -12.181 -6.281 15.497 1.00 95.25 100 LEU A O 1
ATOM 822 N N . SER A 1 101 ? -12.688 -6.722 17.637 1.00 94.81 101 SER A N 1
ATOM 823 C CA . SER A 1 101 ? -13.952 -7.395 17.316 1.00 94.81 101 SER A CA 1
ATOM 824 C C . SER A 1 101 ? -15.024 -6.430 16.799 1.00 94.81 101 SER A C 1
ATOM 826 O O . SER A 1 101 ? -15.842 -6.829 15.974 1.00 94.81 101 SER A O 1
ATOM 828 N N . GLU A 1 102 ? -15.054 -5.186 17.277 1.00 95.50 102 GLU A N 1
ATOM 829 C CA . GLU A 1 102 ? -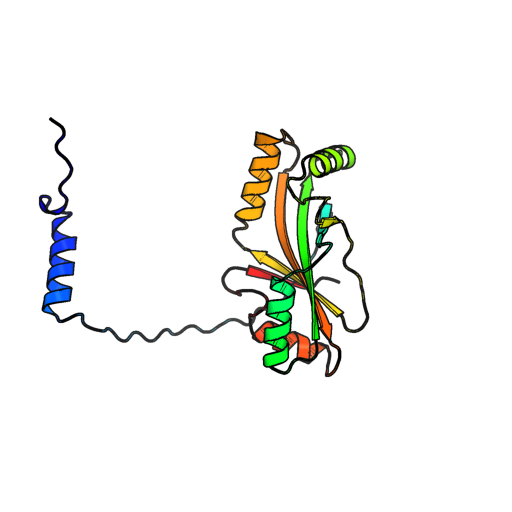15.969 -4.153 16.771 1.00 95.50 102 GLU A CA 1
ATOM 830 C C . GLU A 1 102 ? -15.579 -3.723 15.350 1.00 95.50 102 GLU A C 1
ATOM 832 O O . GLU A 1 102 ? -16.446 -3.655 14.478 1.00 95.50 102 GLU A O 1
ATOM 837 N N . ILE A 1 103 ? -14.280 -3.542 15.084 1.00 96.00 103 ILE A N 1
ATOM 838 C CA . ILE A 1 103 ? -13.763 -3.246 13.740 1.00 96.00 103 ILE A CA 1
ATOM 839 C C . ILE A 1 103 ? -14.090 -4.396 12.779 1.00 96.00 103 ILE A C 1
ATOM 841 O O . ILE A 1 103 ? -14.586 -4.150 11.684 1.00 96.00 103 ILE A O 1
ATOM 845 N N . ASP A 1 104 ? -13.880 -5.648 13.184 1.00 95.50 104 ASP A N 1
ATOM 846 C CA . ASP A 1 104 ? -14.170 -6.826 12.353 1.00 95.50 104 ASP A CA 1
ATOM 847 C C . ASP A 1 104 ? -15.661 -6.897 11.977 1.00 95.50 104 ASP A C 1
ATOM 849 O O . ASP A 1 104 ? -16.024 -7.041 10.811 1.00 95.50 104 ASP A O 1
ATOM 853 N N . LYS A 1 105 ? -16.547 -6.666 12.954 1.00 95.31 105 LYS A N 1
ATOM 854 C CA . LYS A 1 105 ? -18.002 -6.638 12.735 1.00 95.31 105 LYS A CA 1
ATOM 855 C C . LYS A 1 105 ? -18.472 -5.487 11.849 1.00 95.31 105 LYS A C 1
ATOM 857 O O . LYS A 1 105 ? -19.525 -5.621 11.230 1.00 95.31 105 LYS A O 1
ATOM 862 N N . SER A 1 106 ? -17.739 -4.373 11.808 1.00 95.50 106 SER A N 1
ATOM 863 C CA . SER A 1 106 ? -18.090 -3.231 10.954 1.00 95.50 106 SER A CA 1
ATOM 864 C C . SER A 1 106 ? -18.012 -3.574 9.463 1.00 95.50 106 SER A C 1
ATOM 866 O O . SER A 1 106 ? -18.767 -3.019 8.669 1.00 95.50 106 SER A O 1
ATOM 868 N N . GLY A 1 107 ? -17.107 -4.486 9.078 1.00 95.44 107 GLY A N 1
ATOM 869 C CA . GLY A 1 107 ? -16.793 -4.766 7.676 1.00 95.44 107 GLY A CA 1
ATOM 870 C C . GLY A 1 107 ? -16.160 -3.584 6.925 1.00 95.44 107 GLY A C 1
ATOM 871 O O . GLY A 1 107 ? -16.103 -3.603 5.697 1.00 95.44 107 GLY A O 1
ATOM 872 N N . GLU A 1 108 ? -15.703 -2.541 7.630 1.00 96.56 108 GLU A N 1
ATOM 873 C CA . GLU A 1 108 ? -15.237 -1.292 7.009 1.00 96.56 108 GLU A CA 1
ATOM 874 C C . GLU A 1 108 ? -13.844 -1.421 6.374 1.00 96.56 108 GLU A C 1
ATOM 876 O O . GLU A 1 108 ? -13.559 -0.772 5.358 1.00 96.56 108 GLU A O 1
ATOM 881 N N . LEU A 1 109 ? -12.987 -2.261 6.972 1.00 96.75 109 LEU A N 1
ATOM 882 C CA . LEU A 1 109 ? -11.603 -2.490 6.538 1.00 96.75 109 LEU A CA 1
ATOM 883 C C . LEU A 1 109 ? -11.458 -3.635 5.530 1.00 96.75 109 LEU A C 1
ATOM 885 O O . LEU A 1 109 ? -10.517 -3.630 4.738 1.00 96.75 109 LEU A O 1
ATOM 889 N N . PHE A 1 110 ? -12.362 -4.613 5.564 1.00 95.25 110 PHE A N 1
ATOM 890 C CA . PHE A 1 110 ? -12.416 -5.711 4.602 1.00 95.25 110 PHE A CA 1
ATOM 891 C C . PHE A 1 110 ? -13.809 -6.342 4.583 1.00 95.25 110 PHE A C 1
ATOM 893 O O . PHE A 1 110 ? -14.552 -6.284 5.564 1.00 95.25 110 PHE A O 1
ATOM 900 N N . ASN A 1 111 ? -14.153 -6.988 3.473 1.00 93.38 111 ASN A N 1
ATOM 901 C CA . ASN A 1 111 ? -15.407 -7.713 3.322 1.00 93.38 111 ASN A CA 1
ATOM 902 C C . ASN A 1 111 ? -15.183 -9.219 3.468 1.00 93.38 111 ASN A C 1
ATOM 904 O O . ASN A 1 111 ? -14.728 -9.875 2.532 1.00 93.38 111 ASN A O 1
ATOM 908 N N . SER A 1 112 ? -15.616 -9.791 4.590 1.00 91.69 112 SER A N 1
ATOM 909 C CA . SER A 1 112 ? -15.465 -11.220 4.905 1.00 91.69 112 SER A CA 1
ATOM 910 C C . SER A 1 112 ? -16.092 -12.194 3.894 1.00 91.69 112 SER A C 1
ATOM 912 O O . SER A 1 112 ? -15.742 -13.371 3.878 1.00 91.69 112 SER A O 1
ATOM 914 N N . ASN A 1 113 ? -16.990 -11.735 3.011 1.00 92.00 113 ASN A N 1
ATOM 915 C CA . ASN A 1 113 ? -17.532 -12.567 1.928 1.00 92.00 113 ASN A CA 1
ATOM 916 C C . ASN A 1 113 ? -16.587 -12.694 0.720 1.00 92.00 113 ASN A C 1
ATOM 918 O O . ASN A 1 113 ? -16.809 -13.544 -0.140 1.00 92.00 113 ASN A O 1
ATOM 922 N N . LYS A 1 114 ? -15.597 -11.805 0.598 1.00 90.94 114 LYS A N 1
ATOM 923 C CA . LYS A 1 114 ? -14.679 -11.713 -0.552 1.00 90.94 114 LYS A CA 1
ATOM 924 C C . LYS A 1 114 ? -13.210 -11.783 -0.150 1.00 90.94 114 LYS A C 1
ATOM 926 O O . LYS A 1 114 ? -12.366 -12.048 -1.002 1.00 90.94 114 LYS A O 1
ATOM 931 N N . GLU A 1 115 ? -12.922 -11.537 1.118 1.00 94.75 115 GLU A N 1
ATOM 932 C CA . GLU A 1 115 ? -11.594 -11.313 1.664 1.00 94.75 115 GLU A CA 1
ATOM 933 C C . GLU A 1 115 ? -11.463 -11.994 3.026 1.00 94.75 115 GLU A C 1
ATOM 935 O O . GLU A 1 115 ? -12.450 -12.174 3.741 1.00 94.75 115 GLU A O 1
ATOM 940 N N . TYR A 1 116 ? -10.241 -12.349 3.408 1.00 93.88 116 TYR A N 1
ATOM 941 C CA . TYR A 1 116 ? -9.950 -12.928 4.715 1.00 93.88 116 TYR A CA 1
ATOM 942 C C . TYR A 1 116 ? -8.639 -12.395 5.280 1.00 93.88 116 TYR A C 1
ATOM 944 O O . TYR A 1 116 ? -7.706 -12.065 4.549 1.00 93.88 116 TYR A O 1
ATOM 952 N N . ILE A 1 117 ? -8.568 -12.335 6.610 1.00 94.94 117 ILE A N 1
ATOM 953 C CA . ILE A 1 117 ? -7.333 -11.999 7.315 1.00 94.94 117 ILE A CA 1
ATOM 954 C C . ILE A 1 117 ? -6.394 -13.207 7.245 1.00 94.94 117 ILE A C 1
ATOM 956 O O . ILE A 1 117 ? -6.767 -14.332 7.580 1.00 94.94 117 ILE A O 1
ATOM 960 N N . THR A 1 118 ? -5.164 -12.956 6.824 1.00 93.56 118 THR A N 1
ATOM 961 C CA . THR A 1 118 ? -4.091 -13.934 6.677 1.00 93.56 118 THR A CA 1
ATOM 962 C C . THR A 1 118 ? -2.814 -13.419 7.340 1.00 93.56 118 THR A C 1
ATOM 964 O O . THR A 1 118 ? -2.770 -12.325 7.899 1.00 93.56 118 THR A O 1
ATOM 967 N N . ASN A 1 119 ? -1.757 -14.220 7.271 1.00 89.56 119 ASN A N 1
ATOM 968 C CA . ASN A 1 119 ? -0.410 -13.816 7.650 1.00 89.56 119 ASN A CA 1
ATOM 969 C C . ASN A 1 119 ? 0.489 -13.833 6.417 1.00 89.56 119 ASN A C 1
ATOM 971 O O . ASN A 1 119 ? 0.305 -14.640 5.505 1.00 89.56 119 ASN A O 1
ATOM 975 N N . ILE A 1 120 ? 1.516 -12.986 6.417 1.00 85.94 120 ILE A N 1
ATOM 976 C CA . ILE A 1 120 ? 2.533 -12.999 5.365 1.00 85.94 120 ILE A CA 1
ATOM 977 C C . ILE A 1 120 ? 3.309 -14.310 5.476 1.00 85.94 120 ILE A C 1
ATOM 979 O O . ILE A 1 120 ? 3.969 -14.583 6.483 1.00 85.94 120 ILE A O 1
ATOM 983 N N . GLN A 1 121 ? 3.204 -15.143 4.446 1.00 80.56 121 GLN A N 1
ATOM 984 C CA . GLN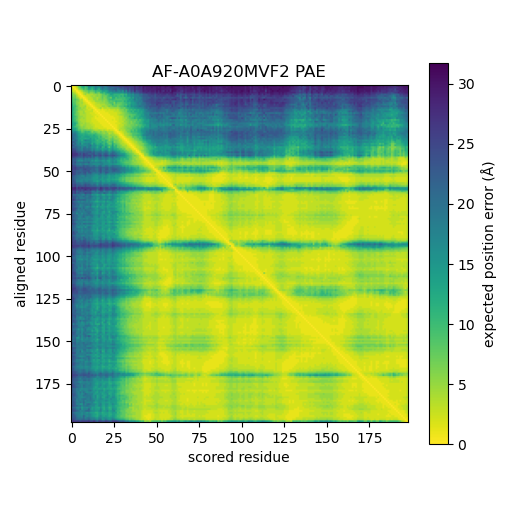 A 1 121 ? 3.864 -16.438 4.426 1.00 80.56 121 GLN A CA 1
ATOM 985 C C . GLN A 1 121 ? 5.328 -16.278 4.030 1.00 80.56 121 GLN A C 1
ATOM 987 O O . GLN A 1 121 ? 5.653 -15.710 2.988 1.00 80.56 121 GLN A O 1
ATOM 992 N N . LYS A 1 122 ? 6.225 -16.835 4.844 1.00 84.38 122 LYS A N 1
ATOM 993 C CA . LYS A 1 122 ? 7.644 -16.931 4.500 1.00 84.38 122 LYS A CA 1
ATOM 994 C C . LYS A 1 122 ? 7.847 -18.158 3.627 1.00 84.38 122 LYS A C 1
ATOM 996 O O . LYS A 1 122 ? 7.760 -19.286 4.108 1.00 84.38 122 LYS A O 1
ATOM 1001 N N . ALA A 1 123 ? 8.115 -17.931 2.350 1.00 86.94 123 ALA A N 1
ATOM 1002 C CA . ALA A 1 123 ? 8.411 -18.984 1.393 1.00 86.94 123 ALA A CA 1
ATOM 1003 C C . ALA A 1 123 ? 9.823 -18.821 0.825 1.00 86.94 123 ALA A C 1
ATOM 1005 O O . ALA A 1 123 ? 10.385 -17.725 0.777 1.00 86.94 123 ALA A O 1
ATOM 1006 N N . HIS A 1 124 ? 10.407 -19.938 0.390 1.00 88.44 124 HIS A N 1
ATOM 1007 C CA . HIS A 1 124 ? 11.696 -19.920 -0.290 1.00 88.44 124 HIS A CA 1
ATOM 1008 C C . HIS A 1 124 ? 11.616 -19.058 -1.557 1.00 88.44 124 HIS A C 1
ATOM 1010 O O . HIS A 1 124 ? 10.623 -19.110 -2.287 1.00 88.44 124 HIS A O 1
ATOM 1016 N N . ASN A 1 125 ? 12.677 -18.294 -1.825 1.00 92.81 125 ASN A N 1
ATOM 1017 C CA . ASN A 1 125 ? 12.780 -17.404 -2.982 1.00 92.81 125 ASN A CA 1
ATOM 1018 C C . ASN A 1 125 ? 11.629 -16.393 -3.091 1.00 92.81 125 ASN A C 1
ATOM 1020 O O . ASN A 1 125 ? 11.206 -16.054 -4.193 1.00 92.81 125 ASN A O 1
ATOM 1024 N N . THR A 1 126 ? 11.092 -15.950 -1.951 1.00 94.88 126 THR A N 1
ATOM 1025 C CA . THR A 1 126 ? 10.001 -14.975 -1.889 1.00 94.88 126 THR A CA 1
ATOM 1026 C C . THR A 1 126 ? 10.432 -13.760 -1.076 1.00 94.88 126 THR A C 1
ATOM 1028 O O . THR A 1 126 ? 11.006 -13.905 0.003 1.00 94.88 126 THR A O 1
ATOM 1031 N N . ALA A 1 127 ? 10.167 -12.566 -1.595 1.00 94.88 127 ALA A N 1
ATOM 1032 C CA . ALA A 1 127 ? 10.304 -11.307 -0.871 1.00 94.88 127 ALA A CA 1
ATOM 1033 C C . ALA A 1 127 ? 8.955 -10.595 -0.807 1.00 94.88 127 ALA A C 1
ATOM 1035 O O . ALA A 1 127 ? 8.139 -10.723 -1.720 1.00 94.88 127 ALA A O 1
ATOM 1036 N N . SER A 1 128 ? 8.748 -9.825 0.259 1.00 96.12 128 SER A N 1
ATOM 1037 C CA . SER A 1 128 ? 7.507 -9.092 0.487 1.00 96.12 128 SER A CA 1
ATOM 1038 C C . SER A 1 128 ? 7.821 -7.617 0.712 1.00 96.12 128 SER A C 1
ATOM 1040 O O . SER A 1 128 ? 8.658 -7.280 1.557 1.00 96.12 128 SER A O 1
ATOM 1042 N N . TYR A 1 129 ? 7.151 -6.751 -0.045 1.00 96.44 129 TYR A N 1
ATOM 1043 C CA . TYR A 1 129 ? 7.320 -5.301 -0.007 1.00 96.44 129 TYR A CA 1
ATOM 1044 C C . TYR A 1 129 ? 6.005 -4.635 0.380 1.00 96.44 129 TYR A C 1
ATOM 1046 O O . TYR A 1 129 ? 5.001 -4.830 -0.298 1.00 96.44 129 TYR A O 1
ATOM 1054 N N . LEU A 1 130 ? 6.017 -3.859 1.461 1.00 97.12 130 LEU A N 1
ATOM 1055 C CA . LEU A 1 130 ? 4.912 -3.005 1.876 1.00 97.12 130 LEU A CA 1
ATOM 1056 C C . LEU A 1 130 ? 5.048 -1.642 1.204 1.00 97.12 130 LEU A C 1
ATOM 1058 O O . LEU A 1 130 ? 6.041 -0.945 1.403 1.00 97.12 130 LEU A O 1
ATOM 1062 N N . ILE A 1 131 ? 4.020 -1.263 0.462 1.00 96.88 131 ILE A N 1
ATOM 1063 C CA . ILE A 1 131 ? 3.899 0.010 -0.233 1.00 96.88 131 ILE A CA 1
ATOM 1064 C C . ILE A 1 131 ? 2.838 0.851 0.469 1.00 96.88 131 ILE A C 1
ATOM 1066 O O . ILE A 1 131 ? 1.717 0.381 0.680 1.00 96.88 131 ILE A O 1
ATOM 1070 N N . ARG A 1 132 ? 3.172 2.098 0.812 1.00 96.00 132 ARG A N 1
ATOM 1071 C CA . ARG A 1 132 ? 2.252 3.043 1.464 1.00 96.00 132 ARG A CA 1
ATOM 1072 C C . ARG A 1 132 ? 2.266 4.383 0.775 1.00 96.00 132 ARG A C 1
ATOM 1074 O O . ARG A 1 132 ? 3.329 4.885 0.442 1.00 96.00 132 ARG A O 1
ATOM 1081 N N . GLN A 1 133 ? 1.094 4.965 0.567 1.00 95.75 133 GLN A N 1
ATOM 1082 C CA . GLN A 1 133 ? 1.022 6.324 0.050 1.00 95.75 133 GLN A CA 1
ATOM 1083 C C . GLN A 1 133 ? 1.410 7.303 1.159 1.00 95.75 133 GLN A C 1
ATOM 1085 O O . GLN A 1 133 ? 0.931 7.163 2.279 1.00 95.75 133 GLN A O 1
ATOM 1090 N N . ILE A 1 134 ? 2.224 8.310 0.838 1.00 94.12 134 ILE A N 1
ATOM 1091 C CA . ILE A 1 134 ? 2.711 9.290 1.825 1.00 94.12 134 ILE A CA 1
ATOM 1092 C C . ILE A 1 134 ? 1.545 10.035 2.503 1.00 94.12 134 ILE A C 1
ATOM 1094 O O . ILE A 1 134 ? 1.548 10.212 3.718 1.00 94.12 134 ILE A O 1
ATOM 1098 N N . ASP A 1 135 ? 0.528 10.435 1.732 1.00 94.69 135 ASP A N 1
ATOM 1099 C CA . ASP A 1 135 ? -0.624 11.190 2.254 1.00 94.69 135 ASP A CA 1
ATOM 1100 C C . ASP A 1 135 ? -1.715 10.306 2.891 1.00 94.69 135 ASP A C 1
ATOM 1102 O O . ASP A 1 135 ? -2.575 10.821 3.604 1.00 94.69 135 ASP A O 1
ATOM 1106 N N . ASP A 1 136 ? -1.715 9.004 2.580 1.00 95.75 136 ASP A N 1
ATOM 1107 C CA . ASP A 1 136 ? -2.691 7.983 2.999 1.00 95.75 136 ASP A CA 1
ATOM 1108 C C . ASP A 1 136 ? -4.150 8.468 3.170 1.00 95.75 136 ASP A C 1
ATOM 1110 O O . ASP A 1 136 ? -4.808 8.309 4.205 1.00 95.75 136 ASP A O 1
ATOM 1114 N N . VAL A 1 137 ? -4.689 9.084 2.114 1.00 96.44 137 VAL A N 1
ATOM 1115 C CA . VAL A 1 137 ? -6.055 9.636 2.127 1.00 96.44 137 VAL A CA 1
ATOM 1116 C C . VAL A 1 137 ? -7.101 8.536 2.331 1.00 96.44 137 VAL A C 1
ATOM 1118 O O . VAL A 1 137 ? -8.124 8.760 2.984 1.00 96.44 137 VAL A O 1
ATOM 1121 N N . PHE A 1 138 ? -6.848 7.337 1.797 1.00 96.88 138 PHE A N 1
ATOM 1122 C CA . PHE A 1 138 ? -7.752 6.201 1.940 1.00 96.88 138 PHE A CA 1
ATOM 1123 C C . PHE A 1 138 ? -7.800 5.698 3.387 1.00 96.88 138 PHE A C 1
ATOM 1125 O O . PHE A 1 138 ? -8.895 5.578 3.940 1.00 96.88 138 PHE A O 1
ATOM 1132 N N . GLY A 1 139 ? -6.646 5.484 4.031 1.00 97.38 139 GLY A N 1
ATOM 1133 C CA . GLY A 1 139 ? -6.581 5.106 5.442 1.00 97.38 139 GLY A CA 1
ATOM 1134 C C . GLY A 1 139 ? -7.254 6.136 6.344 1.00 97.38 139 GLY A C 1
ATOM 1135 O O . GLY A 1 139 ? -8.078 5.780 7.189 1.00 97.38 139 GLY A O 1
ATOM 1136 N N . ARG A 1 140 ? -7.029 7.430 6.084 1.00 96.94 140 ARG A N 1
ATOM 1137 C CA . ARG A 1 140 ? -7.715 8.509 6.806 1.00 96.94 140 ARG A CA 1
ATOM 1138 C C . ARG A 1 140 ? -9.237 8.455 6.654 1.00 96.94 140 ARG A C 1
ATOM 1140 O O . ARG A 1 140 ? -9.947 8.563 7.650 1.00 96.94 140 ARG A O 1
ATOM 1147 N N . SER A 1 141 ? -9.747 8.280 5.436 1.00 97.81 141 SER A N 1
ATOM 1148 C CA . SER A 1 141 ? -11.194 8.191 5.201 1.00 97.81 141 SER A CA 1
ATOM 1149 C C . SER A 1 141 ? -11.821 7.011 5.953 1.00 97.81 141 SER A C 1
ATOM 1151 O O . SER A 1 141 ? -12.894 7.150 6.543 1.00 97.81 141 SER A O 1
ATOM 1153 N N . LYS A 1 142 ? -11.129 5.866 6.002 1.00 98.00 142 LYS A N 1
ATOM 1154 C CA . LYS A 1 142 ? -11.567 4.689 6.765 1.00 98.00 142 LYS A CA 1
ATOM 1155 C C . LYS A 1 142 ? -11.532 4.908 8.272 1.00 98.00 142 LYS A C 1
ATOM 1157 O O . LYS A 1 142 ? -12.449 4.474 8.966 1.00 98.00 142 LYS A O 1
ATOM 1162 N N . LEU A 1 143 ? -10.541 5.639 8.776 1.00 97.62 143 LEU A N 1
ATOM 1163 C CA . LEU A 1 143 ? -10.487 6.039 10.180 1.00 97.62 143 LEU A CA 1
ATOM 1164 C C . LEU A 1 143 ? -11.676 6.924 10.570 1.00 97.62 143 LEU A C 1
ATOM 1166 O O . LEU A 1 143 ? -12.277 6.708 11.621 1.00 97.62 143 LEU A O 1
ATOM 1170 N N . GLU A 1 144 ? -12.012 7.909 9.735 1.00 97.62 144 GLU A N 1
ATOM 1171 C CA . GLU A 1 144 ? -13.166 8.794 9.943 1.00 97.62 144 GLU A CA 1
ATOM 1172 C C . GLU A 1 144 ? -14.476 7.986 9.926 1.00 97.62 144 GLU A C 1
ATOM 1174 O O . GLU A 1 144 ? -15.282 8.107 10.845 1.00 97.62 144 GLU A O 1
ATOM 1179 N N . SER A 1 145 ? -14.638 7.060 8.975 1.00 97.88 145 SER A N 1
ATOM 1180 C CA . SER A 1 145 ? -15.786 6.139 8.926 1.00 97.88 145 SER A CA 1
ATOM 1181 C C . SER A 1 145 ? -15.928 5.307 10.211 1.00 97.88 145 SER A C 1
ATOM 1183 O O . SER A 1 145 ? -16.988 5.306 10.845 1.00 97.88 145 SER A O 1
ATOM 1185 N N . LEU A 1 146 ? -14.845 4.663 10.663 1.00 97.69 146 LEU A N 1
ATOM 1186 C CA . LEU A 1 146 ? -14.832 3.858 11.892 1.00 97.69 146 LEU A CA 1
ATOM 1187 C C . LEU A 1 146 ? -15.196 4.674 13.141 1.00 97.69 146 LEU A C 1
ATOM 1189 O O . LEU A 1 146 ? -15.909 4.178 14.013 1.00 97.69 146 LEU A O 1
ATOM 1193 N N . LYS A 1 147 ? -14.740 5.927 13.224 1.00 96.81 147 LYS A N 1
ATOM 1194 C CA . LYS A 1 147 ? -14.994 6.803 14.377 1.00 96.81 147 LYS A CA 1
ATOM 1195 C C . LYS A 1 147 ? -16.386 7.412 14.380 1.00 96.81 147 LYS A C 1
ATOM 1197 O O . LYS A 1 147 ? -17.028 7.435 15.430 1.00 96.81 147 LYS A O 1
ATOM 1202 N N . ASP A 1 148 ? -16.821 7.927 13.237 1.00 97.00 148 ASP A N 1
ATOM 1203 C CA . ASP A 1 148 ? -18.008 8.775 13.153 1.00 97.00 148 ASP A CA 1
ATOM 1204 C C . ASP A 1 148 ? -19.262 7.972 12.800 1.00 97.00 148 ASP A C 1
ATOM 1206 O O . ASP A 1 148 ? -20.346 8.300 13.274 1.00 97.00 148 ASP A O 1
ATOM 1210 N N . THR A 1 149 ? -19.123 6.902 12.009 1.00 96.25 149 THR A N 1
ATOM 1211 C CA . THR A 1 149 ? -20.255 6.053 11.594 1.00 96.25 149 THR A CA 1
ATOM 1212 C C . THR A 1 149 ? -20.409 4.832 12.494 1.00 96.25 149 THR A C 1
ATOM 1214 O O . THR A 1 149 ? -21.521 4.512 12.907 1.00 96.25 149 THR A O 1
ATOM 1217 N N . PHE A 1 150 ? -19.304 4.155 12.818 1.00 95.94 150 PHE A N 1
ATOM 1218 C CA . PHE A 1 150 ? -19.324 2.944 13.651 1.00 95.94 150 PHE A CA 1
ATOM 1219 C C . PHE A 1 150 ? -19.060 3.214 15.139 1.00 95.94 150 PHE A C 1
ATOM 1221 O O . PHE A 1 150 ? -19.091 2.286 15.942 1.00 95.94 150 PHE A O 1
ATOM 1228 N N . GLU A 1 151 ? -18.829 4.478 15.508 1.00 95.62 151 GLU A N 1
ATOM 1229 C CA . GLU A 1 151 ? -18.621 4.947 16.885 1.00 95.62 151 GLU A CA 1
ATOM 1230 C C . GLU A 1 151 ? -17.414 4.318 17.618 1.00 95.62 151 GLU A C 1
ATOM 1232 O O . GLU A 1 151 ? -17.335 4.378 18.847 1.00 95.62 151 GLU A O 1
ATOM 1237 N N . ILE A 1 152 ? -16.427 3.790 16.883 1.00 94.75 152 ILE A N 1
ATOM 1238 C CA . ILE A 1 152 ? -15.208 3.167 17.427 1.00 94.75 152 ILE A CA 1
ATOM 1239 C C . ILE A 1 152 ? -14.123 4.241 17.615 1.00 94.75 152 ILE A C 1
ATOM 1241 O O . ILE A 1 152 ? -13.245 4.456 16.775 1.00 94.75 152 ILE A O 1
ATOM 1245 N N . LYS A 1 153 ? -14.197 4.977 18.726 1.00 93.06 153 LYS A N 1
ATOM 1246 C CA . LYS A 1 153 ? -13.388 6.191 18.975 1.00 93.06 153 LYS A CA 1
ATOM 1247 C C . LYS A 1 153 ? -11.978 5.909 19.494 1.00 93.06 153 LYS A C 1
ATOM 1249 O O . LYS A 1 153 ? -11.147 6.816 19.567 1.00 93.06 153 LYS A O 1
ATOM 1254 N N . GLU A 1 154 ? -11.700 4.669 19.867 1.00 94.19 154 GLU A N 1
ATOM 1255 C CA . GLU A 1 154 ? -10.469 4.230 20.519 1.00 94.19 154 GLU A CA 1
ATOM 1256 C C . GLU A 1 154 ? -9.288 4.041 19.552 1.00 94.19 154 GLU A C 1
ATOM 1258 O O . GLU A 1 154 ? -8.148 3.879 20.003 1.00 94.19 154 GLU A O 1
ATOM 1263 N N . ILE A 1 155 ? -9.538 4.105 18.240 1.00 93.88 155 ILE A N 1
ATOM 1264 C CA . ILE A 1 155 ? -8.512 4.041 17.193 1.00 93.88 155 ILE A CA 1
ATOM 1265 C C . ILE A 1 155 ? -7.785 5.390 17.134 1.00 93.88 155 ILE A C 1
ATOM 1267 O O . ILE A 1 155 ? -8.384 6.428 16.848 1.00 93.88 155 ILE A O 1
ATOM 1271 N N . SER A 1 156 ? -6.492 5.422 17.434 1.00 92.38 156 SER A N 1
ATOM 1272 C CA . SER A 1 156 ? -5.699 6.655 17.380 1.00 92.38 156 SER A CA 1
ATOM 1273 C C . SER A 1 156 ? -5.283 6.986 15.950 1.00 92.38 156 SER A C 1
ATOM 1275 O O . SER A 1 156 ? -5.456 8.131 15.535 1.00 92.38 156 SER A O 1
ATOM 1277 N N . ASP A 1 157 ? -4.808 5.984 15.213 1.00 93.44 157 ASP A N 1
ATOM 1278 C CA . ASP A 1 157 ? -4.267 6.095 13.860 1.00 93.44 157 ASP A CA 1
ATOM 1279 C C . ASP A 1 157 ? -4.570 4.819 13.064 1.00 93.44 157 ASP A C 1
ATOM 1281 O O . ASP A 1 157 ? -4.667 3.728 13.639 1.00 93.44 157 ASP A O 1
ATOM 1285 N N . LEU A 1 158 ? -4.730 4.962 11.751 1.00 96.06 158 LEU A N 1
ATOM 1286 C CA . LEU A 1 158 ? -4.961 3.857 10.828 1.00 96.06 158 LEU A CA 1
ATOM 1287 C C . LEU A 1 158 ? -4.153 4.117 9.565 1.00 96.06 158 LEU A C 1
ATOM 1289 O O . LEU A 1 158 ? -4.363 5.142 8.917 1.00 96.06 158 LEU A O 1
ATOM 1293 N N . LYS A 1 159 ? -3.283 3.171 9.208 1.00 96.50 159 LYS A N 1
ATOM 1294 C CA . LYS A 1 159 ? -2.524 3.231 7.960 1.00 96.50 159 LYS A CA 1
ATOM 1295 C C . LYS A 1 159 ? -2.940 2.133 7.009 1.00 96.50 159 LYS A C 1
ATOM 1297 O O . LYS A 1 159 ? -3.042 0.970 7.407 1.00 96.50 159 LYS A O 1
ATOM 1302 N N . TYR A 1 160 ? -3.122 2.512 5.756 1.00 97.75 160 TYR A N 1
ATOM 1303 C CA . TYR A 1 160 ? -3.373 1.619 4.643 1.00 97.75 160 TYR A CA 1
ATOM 1304 C C . TYR A 1 160 ? -2.094 1.383 3.840 1.00 97.75 160 TYR A C 1
ATOM 1306 O O . TYR A 1 160 ? -1.264 2.273 3.643 1.00 97.75 160 TYR A O 1
ATOM 1314 N N . GLY A 1 161 ? -1.947 0.168 3.331 1.00 97.19 161 GLY A N 1
ATOM 1315 C CA . GLY A 1 161 ? -0.903 -0.160 2.380 1.00 97.19 161 GLY A CA 1
ATOM 1316 C C . GLY A 1 161 ? -1.233 -1.388 1.553 1.00 97.19 161 GLY A C 1
ATOM 1317 O O . GLY A 1 161 ? -2.229 -2.080 1.765 1.00 97.19 161 GLY A O 1
ATOM 1318 N N . VAL A 1 162 ? -0.342 -1.667 0.614 1.00 97.19 162 VAL A N 1
ATOM 1319 C CA . VAL A 1 162 ? -0.387 -2.852 -0.237 1.00 97.19 162 VAL A CA 1
ATOM 1320 C C . VAL A 1 162 ? 0.890 -3.643 -0.026 1.00 97.19 162 VAL A C 1
ATOM 1322 O O . VAL A 1 162 ? 1.982 -3.084 -0.058 1.00 97.19 162 VAL A O 1
ATOM 1325 N N . ILE A 1 163 ? 0.765 -4.950 0.176 1.00 97.25 163 ILE A N 1
ATOM 1326 C CA . ILE A 1 163 ? 1.905 -5.859 0.233 1.00 97.25 163 ILE A CA 1
ATOM 1327 C C . ILE A 1 163 ? 2.002 -6.601 -1.087 1.00 97.25 163 ILE A C 1
ATOM 1329 O O . ILE A 1 163 ? 1.106 -7.367 -1.437 1.00 97.25 163 ILE A O 1
ATOM 1333 N N . TRP A 1 164 ? 3.123 -6.423 -1.774 1.00 97.12 164 TRP A N 1
ATOM 1334 C CA . TRP A 1 164 ? 3.510 -7.235 -2.918 1.00 97.12 164 TRP A CA 1
ATOM 1335 C C . TRP A 1 164 ? 4.383 -8.392 -2.452 1.00 97.12 164 TRP A C 1
ATOM 1337 O O . TRP A 1 164 ? 5.469 -8.164 -1.922 1.00 97.12 164 TRP A O 1
ATOM 1347 N N . ASN A 1 165 ? 3.933 -9.627 -2.668 1.00 95.56 165 ASN A N 1
ATOM 1348 C CA . ASN 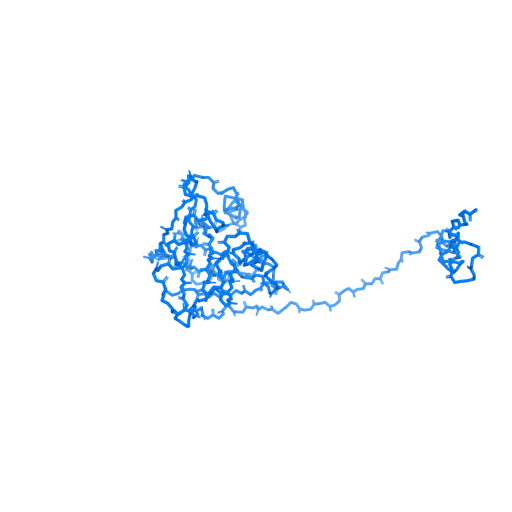A 1 165 ? 4.757 -10.819 -2.485 1.00 95.56 165 ASN A CA 1
ATOM 1349 C C . ASN A 1 165 ? 5.262 -11.270 -3.846 1.00 95.56 165 ASN A C 1
ATOM 1351 O O . ASN A 1 165 ? 4.473 -11.533 -4.750 1.00 95.56 165 ASN A O 1
ATOM 1355 N N . ILE A 1 166 ? 6.576 -11.370 -3.977 1.00 95.69 166 ILE A N 1
ATOM 1356 C CA . ILE A 1 166 ? 7.247 -11.681 -5.231 1.00 95.69 166 ILE A CA 1
ATOM 1357 C C . ILE A 1 166 ? 8.048 -12.947 -5.011 1.00 95.69 166 ILE A C 1
ATOM 1359 O O . ILE A 1 166 ? 9.027 -12.950 -4.262 1.00 95.69 166 ILE A O 1
ATOM 1363 N N . LYS A 1 167 ? 7.632 -14.022 -5.672 1.00 96.38 167 LYS A N 1
ATOM 1364 C CA . LYS A 1 167 ? 8.381 -15.268 -5.735 1.00 96.38 167 LYS A CA 1
ATOM 1365 C C . LYS A 1 167 ? 9.162 -15.308 -7.037 1.00 96.38 167 LYS A C 1
ATOM 1367 O O . LYS A 1 167 ? 8.573 -15.274 -8.113 1.00 96.38 167 LYS A O 1
ATOM 1372 N N . VAL A 1 168 ? 10.477 -15.434 -6.941 1.00 96.62 168 VAL A N 1
ATOM 1373 C CA . VAL A 1 168 ? 11.337 -15.628 -8.109 1.00 96.62 168 VAL A CA 1
ATOM 1374 C C . VAL A 1 168 ? 11.352 -17.118 -8.447 1.00 96.62 168 VAL A C 1
ATOM 1376 O O . VAL A 1 168 ? 11.582 -17.955 -7.571 1.00 96.62 168 VAL A O 1
ATOM 1379 N N . ASN A 1 169 ? 11.074 -17.484 -9.696 1.00 95.38 169 ASN A N 1
ATOM 1380 C CA . ASN A 1 169 ? 11.100 -18.889 -10.117 1.00 95.38 169 ASN A CA 1
ATOM 1381 C C . ASN A 1 169 ? 12.474 -19.282 -10.669 1.00 95.38 169 ASN A C 1
ATOM 1383 O O . ASN A 1 169 ? 12.953 -20.383 -10.395 1.00 95.38 169 ASN A O 1
ATOM 1387 N N . SER A 1 170 ? 13.121 -18.378 -11.406 1.00 90.75 170 SER A N 1
ATOM 1388 C CA . SER A 1 170 ? 14.450 -18.585 -11.981 1.00 90.75 170 SER A CA 1
ATOM 1389 C C . SER A 1 170 ? 15.275 -17.293 -12.002 1.00 90.75 170 SER A C 1
ATOM 1391 O O . SER A 1 170 ? 14.745 -16.194 -11.858 1.00 90.75 170 SER A O 1
ATOM 1393 N N . GLY A 1 171 ? 16.598 -17.433 -12.141 1.00 89.12 171 GLY A N 1
ATOM 1394 C CA . GLY A 1 171 ? 17.546 -16.319 -12.046 1.00 89.12 171 GLY A CA 1
ATOM 1395 C C . GLY A 1 171 ? 18.121 -16.123 -10.640 1.00 89.12 171 GLY A C 1
ATOM 1396 O O . GLY A 1 171 ? 17.919 -16.938 -9.738 1.00 89.12 171 GLY A O 1
ATOM 1397 N N . ASN A 1 172 ? 18.903 -15.056 -10.468 1.00 94.88 172 ASN A N 1
ATOM 1398 C CA . ASN A 1 172 ? 19.461 -14.692 -9.169 1.00 94.88 172 ASN A CA 1
ATOM 1399 C C . ASN A 1 172 ? 18.438 -13.863 -8.383 1.00 94.88 172 ASN A C 1
ATOM 1401 O O . ASN A 1 172 ? 18.011 -12.808 -8.842 1.00 94.88 172 ASN A O 1
ATOM 1405 N N . PHE A 1 173 ? 18.074 -14.354 -7.198 1.00 94.38 173 PHE A N 1
ATOM 1406 C CA . PHE A 1 173 ? 17.017 -13.785 -6.364 1.00 94.38 173 PHE A CA 1
ATOM 1407 C C . PHE A 1 173 ? 17.186 -12.286 -6.107 1.00 94.38 173 PHE A C 1
ATOM 1409 O O . PHE A 1 173 ? 16.300 -11.510 -6.448 1.00 94.38 173 PHE A O 1
ATOM 1416 N N . ASP A 1 174 ? 18.324 -11.876 -5.545 1.00 93.00 174 ASP A N 1
ATOM 1417 C CA . ASP A 1 174 ? 18.534 -10.488 -5.132 1.00 93.00 174 ASP A CA 1
ATOM 1418 C C . ASP A 1 174 ? 18.610 -9.546 -6.338 1.00 93.00 174 ASP A C 1
ATOM 1420 O O . ASP A 1 174 ? 17.922 -8.529 -6.356 1.00 93.00 174 ASP A O 1
ATOM 1424 N N . SER A 1 175 ? 19.349 -9.912 -7.395 1.00 93.88 175 SER A N 1
ATOM 1425 C CA . SER A 1 175 ? 19.439 -9.058 -8.586 1.00 93.88 175 SER A CA 1
ATOM 1426 C C . SER A 1 175 ? 18.103 -8.926 -9.311 1.00 93.88 175 SER A C 1
ATOM 1428 O O . SER A 1 175 ? 17.784 -7.856 -9.814 1.00 93.88 175 SER A O 1
ATOM 1430 N N . THR A 1 176 ? 17.308 -10.002 -9.368 1.00 95.38 176 THR A N 1
ATOM 1431 C CA . THR A 1 176 ? 15.976 -9.956 -9.982 1.00 95.38 176 THR A CA 1
ATOM 1432 C C . THR A 1 176 ? 15.057 -9.016 -9.209 1.00 95.38 176 THR A C 1
ATOM 1434 O O . THR A 1 176 ? 14.342 -8.231 -9.824 1.00 95.38 176 THR A O 1
ATOM 1437 N N . LEU A 1 177 ? 15.086 -9.057 -7.875 1.00 94.94 177 LEU A N 1
ATOM 1438 C CA . LEU A 1 177 ? 14.286 -8.155 -7.047 1.00 94.94 177 LEU A CA 1
ATOM 1439 C C . LEU A 1 177 ? 14.717 -6.693 -7.189 1.00 94.94 177 LEU A C 1
ATOM 1441 O O . LEU A 1 177 ? 13.853 -5.829 -7.333 1.00 94.94 177 LEU A O 1
ATOM 1445 N N . ASP A 1 178 ? 16.024 -6.422 -7.190 1.00 93.25 178 ASP A N 1
ATOM 1446 C CA . ASP A 1 178 ? 16.554 -5.069 -7.380 1.00 93.25 178 ASP A CA 1
ATOM 1447 C C . ASP A 1 178 ? 16.120 -4.499 -8.740 1.00 93.25 178 ASP A C 1
ATOM 1449 O O . ASP A 1 178 ? 15.562 -3.404 -8.801 1.00 93.25 178 ASP A O 1
ATOM 1453 N N . SER A 1 179 ? 16.257 -5.274 -9.821 1.00 93.94 179 SER A N 1
ATOM 1454 C CA . SER A 1 179 ? 15.818 -4.843 -11.153 1.00 93.94 179 SER A CA 1
ATOM 1455 C C . SER A 1 179 ? 14.301 -4.651 -11.256 1.00 93.94 179 SER A C 1
ATOM 1457 O O . SER A 1 179 ? 13.854 -3.751 -11.961 1.00 93.94 179 SER A O 1
ATOM 1459 N N . ILE A 1 180 ? 13.488 -5.444 -10.544 1.00 95.06 180 ILE A N 1
ATOM 1460 C CA . ILE A 1 180 ? 12.031 -5.235 -10.488 1.00 95.06 180 ILE A CA 1
ATOM 1461 C C . ILE A 1 180 ? 11.698 -3.912 -9.793 1.00 95.06 180 ILE A C 1
ATOM 1463 O O . ILE A 1 180 ? 10.840 -3.177 -10.283 1.00 95.06 180 ILE A O 1
ATOM 1467 N N . LEU A 1 181 ? 12.367 -3.575 -8.687 1.00 93.44 181 LEU A N 1
ATOM 1468 C CA . LEU A 1 181 ? 12.150 -2.300 -7.994 1.00 93.44 181 LEU A CA 1
ATOM 1469 C C . LEU A 1 181 ? 12.510 -1.102 -8.883 1.00 93.44 181 LEU A C 1
ATOM 1471 O O . LEU A 1 181 ? 11.775 -0.120 -8.893 1.00 93.44 181 LEU A O 1
ATOM 1475 N N . GLU A 1 182 ? 13.570 -1.212 -9.687 1.00 92.06 182 GLU A N 1
ATOM 1476 C CA . GLU A 1 182 ? 13.983 -0.180 -10.651 1.00 92.06 182 GLU A CA 1
ATOM 1477 C C . GLU A 1 182 ? 12.954 0.074 -11.767 1.00 92.06 182 GLU A C 1
ATOM 1479 O O . GLU A 1 182 ? 12.985 1.123 -12.405 1.00 92.06 182 GLU A O 1
ATOM 1484 N N . THR A 1 183 ? 12.015 -0.849 -12.006 1.00 92.56 183 THR A N 1
ATOM 1485 C CA . THR A 1 183 ? 10.952 -0.634 -13.005 1.00 92.56 183 THR A CA 1
ATOM 1486 C C . THR A 1 183 ? 9.871 0.345 -12.550 1.00 92.56 183 THR A C 1
ATOM 1488 O O . THR A 1 183 ? 9.065 0.768 -13.379 1.00 92.56 183 THR A O 1
ATOM 1491 N N . ASN A 1 184 ? 9.794 0.660 -11.249 1.00 92.25 184 ASN A N 1
ATOM 1492 C CA . ASN A 1 184 ? 8.698 1.418 -10.631 1.00 92.25 184 ASN A CA 1
ATOM 1493 C C . ASN A 1 184 ? 7.291 0.831 -10.880 1.00 92.25 184 ASN A C 1
ATOM 1495 O O . ASN A 1 184 ? 6.282 1.507 -10.687 1.00 92.25 184 ASN A O 1
ATOM 1499 N N . ILE A 1 185 ? 7.181 -0.438 -11.292 1.00 94.69 185 ILE A N 1
ATOM 1500 C CA . ILE A 1 185 ? 5.875 -1.040 -11.588 1.00 94.69 185 ILE A CA 1
ATOM 1501 C C . ILE A 1 185 ? 5.040 -1.293 -10.330 1.00 94.69 185 ILE A C 1
ATOM 1503 O O . ILE A 1 185 ? 3.813 -1.312 -10.379 1.00 94.69 185 ILE A O 1
ATOM 1507 N N . LEU A 1 186 ? 5.715 -1.507 -9.199 1.00 94.62 186 LEU A N 1
ATOM 1508 C CA . LEU A 1 186 ? 5.074 -1.826 -7.927 1.00 94.62 186 LEU A CA 1
ATOM 1509 C C . LEU A 1 186 ? 4.521 -0.580 -7.228 1.00 94.62 186 LEU A C 1
ATOM 1511 O O . LEU A 1 186 ? 3.580 -0.701 -6.442 1.00 94.62 186 LEU A O 1
ATOM 1515 N N . PHE A 1 187 ? 5.125 0.589 -7.473 1.00 93.75 187 PHE A N 1
ATOM 1516 C CA . PHE A 1 187 ? 4.763 1.861 -6.853 1.00 93.75 187 PHE A CA 1
ATOM 1517 C C . PHE A 1 187 ? 5.434 3.050 -7.552 1.00 93.75 187 PHE A C 1
ATOM 1519 O O . PHE A 1 187 ? 6.495 2.919 -8.154 1.00 93.75 187 PHE A O 1
ATOM 1526 N N . ASN A 1 188 ? 4.845 4.238 -7.395 1.00 92.25 188 ASN A N 1
ATOM 1527 C CA . ASN A 1 188 ? 5.475 5.492 -7.804 1.00 92.25 188 ASN A CA 1
ATOM 1528 C C . ASN A 1 188 ? 6.379 6.029 -6.670 1.00 92.25 188 ASN A C 1
ATOM 1530 O O . ASN A 1 1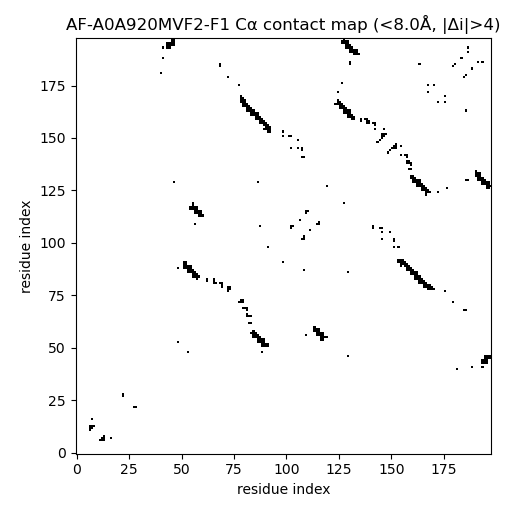88 ? 5.842 6.415 -5.626 1.00 92.25 188 ASN A O 1
ATOM 1534 N N . PRO A 1 189 ? 7.707 6.140 -6.859 1.00 89.94 189 PRO A N 1
ATOM 1535 C CA . PRO A 1 189 ? 8.635 6.566 -5.806 1.00 89.94 189 PRO A CA 1
ATOM 1536 C C . PRO A 1 189 ? 8.421 8.006 -5.314 1.00 89.94 189 PRO A C 1
ATOM 1538 O O . PRO A 1 189 ? 8.907 8.367 -4.247 1.00 89.94 189 PRO A O 1
ATOM 1541 N N . LEU A 1 190 ? 7.687 8.842 -6.055 1.00 89.75 190 LEU A N 1
ATOM 1542 C CA . LEU A 1 190 ? 7.391 10.221 -5.651 1.00 89.75 190 LEU A CA 1
ATOM 1543 C C . LEU A 1 190 ? 6.219 10.347 -4.673 1.00 89.75 190 LEU A C 1
ATOM 1545 O O . LEU A 1 190 ? 6.075 11.382 -4.028 1.00 89.75 190 LEU A O 1
ATOM 1549 N N . SER A 1 191 ? 5.344 9.346 -4.611 1.00 92.12 191 SER A N 1
ATOM 1550 C CA . SER A 1 191 ? 4.090 9.422 -3.844 1.00 92.12 191 SER A CA 1
ATOM 1551 C C . SER A 1 191 ? 3.937 8.294 -2.833 1.00 92.12 191 SER A C 1
ATOM 1553 O O . SER A 1 191 ? 2.989 8.309 -2.046 1.00 92.12 191 SER A O 1
ATOM 1555 N N . TYR A 1 192 ? 4.852 7.325 -2.861 1.00 94.56 192 TYR A N 1
ATOM 1556 C CA . TYR A 1 192 ? 4.792 6.132 -2.040 1.00 94.56 192 TYR A CA 1
ATOM 1557 C C . TYR A 1 192 ? 6.119 5.857 -1.342 1.00 94.56 192 TYR A C 1
ATOM 1559 O O . TYR A 1 192 ? 7.198 6.036 -1.903 1.00 94.56 192 TYR A O 1
ATOM 1567 N N . GLU A 1 193 ? 6.004 5.349 -0.124 1.00 94.06 193 GLU A N 1
ATOM 1568 C CA . GLU A 1 193 ? 7.074 4.738 0.646 1.00 94.06 193 GLU A CA 1
ATOM 1569 C C . GLU A 1 193 ? 7.077 3.228 0.390 1.00 94.06 193 GLU A C 1
ATOM 1571 O O . GLU A 1 193 ? 6.022 2.608 0.217 1.00 94.06 193 GLU A O 1
ATOM 1576 N N . CYS A 1 194 ? 8.267 2.628 0.382 1.00 95.19 194 CYS A N 1
ATOM 1577 C CA . CYS A 1 194 ? 8.457 1.198 0.170 1.00 95.19 194 CYS A CA 1
ATOM 1578 C C . CYS A 1 194 ? 9.299 0.606 1.299 1.00 95.19 194 CYS A C 1
ATOM 1580 O O . CYS A 1 194 ? 10.395 1.092 1.590 1.00 95.19 194 CYS A O 1
ATOM 1582 N N . TYR A 1 195 ? 8.804 -0.478 1.894 1.00 95.62 195 TYR A N 1
ATOM 1583 C CA . TYR A 1 195 ? 9.475 -1.194 2.969 1.00 95.62 195 TYR A CA 1
ATOM 1584 C C . TYR A 1 195 ? 9.585 -2.688 2.673 1.00 95.62 195 TYR A C 1
ATOM 1586 O O . TYR A 1 195 ? 8.635 -3.308 2.206 1.00 95.62 195 TYR A O 1
ATOM 1594 N N . ARG A 1 196 ? 10.711 -3.313 3.018 1.00 95.00 196 ARG A N 1
ATOM 1595 C CA . ARG A 1 196 ? 10.892 -4.769 2.971 1.00 95.00 196 ARG A CA 1
ATOM 1596 C C . ARG A 1 196 ? 10.421 -5.414 4.275 1.00 95.00 196 ARG A C 1
ATOM 1598 O O . ARG A 1 196 ? 10.853 -5.024 5.361 1.00 95.00 196 ARG A O 1
ATOM 1605 N N . ILE A 1 197 ? 9.585 -6.442 4.168 1.00 92.62 197 ILE A N 1
ATOM 1606 C CA . ILE A 1 197 ? 9.081 -7.229 5.303 1.00 92.62 197 ILE A CA 1
ATOM 1607 C C . ILE A 1 197 ? 9.970 -8.468 5.494 1.00 92.62 197 ILE A C 1
ATOM 1609 O O . ILE A 1 197 ? 10.471 -9.031 4.519 1.00 92.62 197 ILE A O 1
ATOM 1613 N N . ARG A 1 198 ? 10.209 -8.874 6.749 1.00 78.56 198 ARG A N 1
ATOM 1614 C CA . ARG A 1 198 ? 11.092 -9.999 7.111 1.00 78.56 198 ARG A CA 1
ATOM 1615 C C . ARG A 1 198 ? 10.362 -11.280 7.463 1.00 78.56 198 ARG A C 1
ATOM 1617 O O . ARG A 1 198 ? 9.376 -11.233 8.228 1.00 78.56 198 ARG A O 1
#

Foldseek 3Di:
DDDDDDLCPDPNSVVVVVVVVVCVVVVNDDDDDDDDDDDDQDDAAADDLVPFDKFWKFWPDDDPLQVVLVVVVVVVVFQKHKDKTKMKGWAFDPPDPVLVVLVVVVCLRHNPVTMDTDDDDDDPLKWKKKKFFPVQPVQVVSVCCCCPVSVSPGTPGMGITMMMIMHGPDDDSVVSVSVSSVVCSVHDPVGMHMHIYD

Nearest PDB structures (foldseek):
  4r7g-assembly1_A  TM=7.572E-01  e=2.320E-04  Salmonella enterica subsp. enterica serovar Typhimurium str. LT2
  3ujn-assembly1_A  TM=7.349E-01  e=2.054E-04  Salmonella enterica subsp. enterica serovar Typhimurium
  6jta-assembly1_A  TM=7.449E-01  e=2.786E-04  Salmonella enterica subsp. enterica serovar Typhimurium
  3ugj-assembly1_A  TM=7.545E-01  e=4.016E-04  Salmonella enterica subsp. enterica serovar Typhimurium
  6lym-assembly1_A  TM=7.093E-01  e=3.555E-04  Salmonella enterica subsp. enterica serovar Typhimurium str. LT2